Protein AF-A0A813L1C2-F1 (afdb_monomer_lite)

Foldseek 3Di:
DLCLLLLRLLLLLLLVLLLQDDQQAADDLVLSLVLLVVQPLFFSSRSRSSLLVVLVVCCVPPNNVRSCVVCVVSRGHSVRSVVSVVSSVVSVVVCVLLVSNVLSDPCPPCPVVVVVVVVVVVVCVVVPPPDPDPDPPPPPPPPPPPDPPVLVVQSSVLSVCLVQQQQKWKAAWQLDQWTQHPPRDTAGADSSHSPNDSPSNPDPPPVGHMWMKGASDWDDDPNHIYGHRIHTHDLLSSLQRHAPDWDFDQDPQQGTFIDGPNPDTGHHSDPVRRVVSVVNSVLVVQLVVLSSVCSVVDPPPPLSSLSNNLSSLVNNCVSCVVSVHHRDPVSVVSVPDDRPDPPPPD

Structure (mmCIF, N/CA/C/O backbone):
data_AF-A0A813L1C2-F1
#
_entry.id   AF-A0A813L1C2-F1
#
loop_
_atom_site.group_PDB
_atom_site.id
_atom_site.type_symbol
_atom_site.label_atom_id
_atom_site.label_alt_id
_atom_site.label_comp_id
_atom_site.label_asym_id
_atom_site.label_entity_id
_atom_site.label_seq_id
_atom_site.pdbx_PDB_ins_code
_atom_site.Cartn_x
_atom_site.Cartn_y
_atom_site.Cartn_z
_atom_site.occupancy
_atom_site.B_iso_or_equiv
_atom_site.auth_seq_id
_atom_site.auth_comp_id
_atom_site.auth_asym_id
_atom_site.auth_atom_id
_atom_site.pdbx_PDB_model_num
ATOM 1 N N . MET A 1 1 ? 8.682 -8.038 -0.051 1.00 91.62 1 MET A N 1
ATOM 2 C CA . MET A 1 1 ? 9.785 -7.710 -0.989 1.00 91.62 1 MET A CA 1
ATOM 3 C C . MET A 1 1 ? 9.833 -6.222 -1.326 1.00 91.62 1 MET A C 1
ATOM 5 O O . MET A 1 1 ? 10.783 -5.581 -0.899 1.00 91.62 1 MET A O 1
ATOM 9 N N . LEU A 1 2 ? 8.826 -5.656 -2.010 1.00 95.06 2 LEU A N 1
ATOM 10 C CA . LEU A 1 2 ? 8.812 -4.231 -2.392 1.00 95.06 2 LEU A CA 1
ATOM 11 C C . LEU A 1 2 ? 9.059 -3.288 -1.200 1.00 95.06 2 LEU A C 1
ATOM 13 O O . LEU A 1 2 ? 9.960 -2.463 -1.259 1.00 95.06 2 LEU A O 1
ATOM 17 N N . GLY A 1 3 ? 8.365 -3.491 -0.075 1.00 94.00 3 GLY A N 1
ATOM 18 C CA . GLY A 1 3 ? 8.594 -2.713 1.150 1.00 94.00 3 GLY A CA 1
ATOM 19 C C . GLY A 1 3 ? 10.039 -2.716 1.661 1.00 94.00 3 GLY A C 1
ATOM 20 O O . GLY A 1 3 ? 10.528 -1.688 2.114 1.00 94.00 3 GLY A O 1
ATOM 21 N N . CYS A 1 4 ? 10.758 -3.837 1.538 1.00 92.12 4 CYS A N 1
ATOM 22 C CA . CYS A 1 4 ? 12.174 -3.923 1.914 1.00 92.12 4 CYS A CA 1
ATOM 23 C C . CYS A 1 4 ? 13.054 -3.094 0.969 1.00 92.12 4 CYS A C 1
ATOM 25 O O . CYS A 1 4 ? 13.940 -2.381 1.426 1.00 92.12 4 CYS A O 1
ATOM 27 N N . MET A 1 5 ? 12.785 -3.146 -0.339 1.00 92.56 5 MET A N 1
ATOM 28 C CA . MET A 1 5 ? 13.519 -2.360 -1.342 1.00 92.56 5 MET A CA 1
ATOM 29 C C . MET A 1 5 ? 13.297 -0.856 -1.158 1.00 92.56 5 MET A C 1
ATOM 31 O O . MET A 1 5 ? 14.208 -0.055 -1.362 1.00 92.56 5 MET A O 1
ATOM 35 N N . LEU A 1 6 ? 12.098 -0.480 -0.715 1.00 92.69 6 LEU A N 1
ATOM 36 C CA . LEU A 1 6 ? 11.735 0.901 -0.405 1.00 92.69 6 LEU A CA 1
ATOM 37 C C . LEU A 1 6 ? 12.201 1.361 0.984 1.00 92.69 6 LEU A C 1
ATOM 39 O O . LEU A 1 6 ? 11.977 2.512 1.337 1.00 92.69 6 LEU A O 1
ATOM 43 N N . GLY A 1 7 ? 12.860 0.496 1.763 1.00 90.88 7 GLY A N 1
ATOM 44 C CA . GLY A 1 7 ? 13.365 0.841 3.094 1.00 90.88 7 GLY A CA 1
ATOM 45 C C . GLY A 1 7 ? 12.282 0.968 4.170 1.00 90.88 7 GLY A C 1
ATOM 46 O O . GLY A 1 7 ? 12.549 1.504 5.238 1.00 90.88 7 GLY A O 1
ATOM 47 N N . VAL A 1 8 ? 11.074 0.451 3.925 1.00 93.25 8 VAL A N 1
ATOM 48 C CA . VAL A 1 8 ? 9.923 0.506 4.847 1.00 93.25 8 VAL A CA 1
ATOM 49 C C . VAL A 1 8 ? 9.346 -0.890 5.154 1.00 93.25 8 VAL A C 1
ATOM 51 O O . VAL A 1 8 ? 8.138 -1.110 5.014 1.00 93.25 8 VAL A O 1
ATOM 54 N N . PRO A 1 9 ? 10.170 -1.882 5.560 1.00 93.94 9 PRO A N 1
ATOM 55 C CA . PRO A 1 9 ? 9.710 -3.260 5.744 1.00 93.94 9 PRO A CA 1
ATOM 56 C C . PRO A 1 9 ? 8.677 -3.407 6.867 1.00 93.94 9 PRO A C 1
ATOM 58 O O . PRO A 1 9 ? 7.723 -4.163 6.712 1.00 93.94 9 PRO A O 1
ATOM 61 N N . GLU A 1 10 ? 8.835 -2.679 7.974 1.00 93.94 10 GLU A N 1
ATOM 62 C CA . GLU A 1 10 ? 7.929 -2.772 9.121 1.00 93.94 10 GLU A CA 1
ATOM 63 C C . GLU A 1 10 ? 6.558 -2.131 8.854 1.00 93.94 10 GLU A C 1
ATOM 65 O O . GLU A 1 10 ? 5.559 -2.842 9.006 1.00 93.94 10 GLU A O 1
ATOM 70 N N . PRO A 1 11 ? 6.464 -0.875 8.365 1.00 95.94 11 PRO A N 1
ATOM 71 C CA . PRO A 1 11 ? 5.184 -0.325 7.927 1.00 95.94 11 PRO A CA 1
ATOM 72 C C . PRO A 1 11 ? 4.514 -1.210 6.874 1.00 95.94 11 PRO A C 1
ATOM 74 O O . PRO A 1 11 ? 3.306 -1.430 6.931 1.00 95.94 11 PRO A O 1
ATOM 77 N N . THR A 1 12 ? 5.298 -1.776 5.944 1.00 95.81 12 THR A N 1
ATOM 78 C CA . THR A 1 12 ? 4.804 -2.729 4.936 1.00 95.81 12 THR A CA 1
ATOM 79 C C . THR A 1 12 ? 4.199 -3.969 5.574 1.00 95.81 12 THR A C 1
ATOM 81 O O . THR A 1 12 ? 3.103 -4.364 5.187 1.00 95.81 12 THR A O 1
ATOM 84 N N . ALA A 1 13 ? 4.868 -4.574 6.553 1.00 96.25 13 ALA A N 1
ATOM 85 C CA . ALA A 1 13 ? 4.332 -5.733 7.250 1.00 96.25 13 ALA A CA 1
ATOM 86 C C . ALA A 1 13 ? 3.013 -5.393 7.958 1.00 96.25 13 ALA A C 1
ATOM 88 O O . ALA A 1 13 ? 2.035 -6.114 7.779 1.00 96.25 13 ALA A O 1
ATOM 89 N N . ALA A 1 14 ? 2.967 -4.264 8.677 1.00 97.00 14 ALA A N 1
ATOM 90 C CA . ALA A 1 14 ? 1.759 -3.781 9.345 1.00 97.00 14 ALA A CA 1
ATOM 91 C C . ALA A 1 14 ? 0.608 -3.556 8.350 1.00 97.00 14 ALA A C 1
ATOM 93 O O . ALA A 1 14 ? -0.528 -3.947 8.611 1.00 97.00 14 ALA A O 1
ATOM 94 N N . LEU A 1 15 ? 0.904 -2.974 7.184 1.00 97.44 15 LEU A N 1
ATOM 95 C CA . LEU A 1 15 ? -0.084 -2.767 6.131 1.00 97.44 15 LEU A CA 1
ATOM 96 C C . LEU A 1 15 ? -0.616 -4.080 5.561 1.00 97.44 15 LEU A C 1
ATOM 98 O O . LEU A 1 15 ? -1.822 -4.205 5.381 1.00 97.44 15 LEU A O 1
ATOM 102 N N . LEU A 1 16 ? 0.255 -5.047 5.273 1.00 97.06 16 LEU A N 1
ATOM 103 C CA . LEU A 1 16 ? -0.158 -6.311 4.664 1.00 97.06 16 LEU A CA 1
ATOM 104 C C . LEU A 1 16 ? -1.039 -7.137 5.606 1.00 97.06 16 LEU A C 1
ATOM 106 O O . LEU A 1 16 ? -2.059 -7.662 5.163 1.00 97.06 16 LEU A O 1
ATOM 110 N N . VAL A 1 17 ? -0.705 -7.202 6.901 1.00 97.50 17 VAL A N 1
ATOM 111 C CA . VAL A 1 17 ? -1.556 -7.907 7.877 1.00 97.50 17 VAL A CA 1
ATOM 112 C C . VAL A 1 17 ? -2.881 -7.183 8.095 1.00 97.50 17 VAL A C 1
ATOM 114 O O . VAL A 1 17 ? -3.924 -7.825 8.175 1.00 97.50 17 VAL A O 1
ATOM 117 N N . ALA A 1 18 ? -2.875 -5.847 8.110 1.00 96.62 18 ALA A N 1
ATOM 118 C CA . ALA A 1 18 ? -4.095 -5.059 8.239 1.00 96.62 18 ALA A CA 1
ATOM 119 C C . ALA A 1 18 ? -5.003 -5.173 7.003 1.00 96.62 18 ALA A C 1
ATOM 121 O O . ALA A 1 18 ? -6.222 -5.206 7.143 1.00 96.62 18 ALA A O 1
ATOM 122 N N . ALA A 1 19 ? -4.424 -5.248 5.801 1.00 96.50 19 ALA A N 1
ATOM 123 C CA . ALA A 1 19 ? -5.164 -5.380 4.550 1.00 96.50 19 ALA A CA 1
ATOM 124 C C . ALA A 1 19 ? -5.733 -6.791 4.329 1.00 96.50 19 ALA A C 1
ATOM 126 O O . ALA A 1 19 ? -6.811 -6.922 3.756 1.00 96.50 19 ALA A O 1
ATOM 127 N N . GLY A 1 20 ? -5.016 -7.835 4.761 1.00 94.19 20 GLY A N 1
ATOM 128 C CA . GLY A 1 20 ? -5.482 -9.225 4.677 1.00 94.19 20 GLY A CA 1
ATOM 129 C C . GLY A 1 20 ? -6.377 -9.660 5.844 1.00 94.19 20 GLY A C 1
ATOM 130 O O . GLY A 1 20 ? -7.070 -10.671 5.744 1.00 94.19 20 GLY A O 1
ATOM 131 N N . GLY A 1 21 ? -6.349 -8.921 6.955 1.00 92.00 21 GLY A N 1
ATOM 132 C CA . GLY A 1 21 ? -7.088 -9.221 8.177 1.00 92.00 21 GLY A CA 1
ATOM 133 C C . GLY A 1 21 ? -8.468 -8.565 8.261 1.00 92.00 21 GLY A C 1
ATOM 134 O O . GLY A 1 21 ? -8.947 -7.882 7.357 1.00 92.00 21 GLY A O 1
ATOM 135 N N . ARG A 1 22 ? -9.129 -8.764 9.406 1.00 95.12 22 ARG A N 1
ATOM 136 C CA . ARG A 1 22 ? -10.358 -8.035 9.748 1.00 95.12 22 ARG A CA 1
ATOM 137 C C . ARG A 1 22 ? -10.006 -6.631 10.236 1.00 95.12 22 ARG A C 1
ATOM 139 O O . ARG A 1 22 ? -9.021 -6.455 10.948 1.00 95.12 22 ARG A O 1
ATOM 146 N N . SER A 1 23 ? -10.862 -5.659 9.922 1.00 96.62 23 SER A N 1
ATOM 147 C CA . SER A 1 23 ? -10.763 -4.307 10.485 1.00 96.62 23 SER A CA 1
ATOM 148 C C . SER A 1 23 ? -10.713 -4.375 12.021 1.00 96.62 23 SER A C 1
ATOM 150 O O . SER A 1 23 ? -11.606 -4.986 12.616 1.00 96.62 23 SER A O 1
ATOM 152 N N . PRO A 1 24 ? -9.722 -3.742 12.680 1.00 98.00 24 PRO A N 1
ATOM 153 C CA . PRO A 1 24 ? -9.642 -3.717 14.138 1.00 98.00 24 PRO A CA 1
ATOM 154 C C . PRO A 1 24 ? -10.687 -2.786 14.770 1.00 98.00 24 PRO A C 1
ATOM 156 O O . PRO A 1 24 ? -10.867 -2.819 15.985 1.00 98.00 24 PRO A O 1
ATOM 159 N N . PHE A 1 25 ? -11.368 -1.958 13.974 1.00 98.06 25 PHE A N 1
ATOM 160 C CA . PHE A 1 25 ? -12.373 -1.014 14.453 1.00 98.06 25 PHE A CA 1
ATOM 161 C C . PHE A 1 25 ? -13.697 -1.708 14.788 1.00 98.06 25 PHE A C 1
ATOM 163 O O . PHE A 1 25 ? -14.222 -2.481 13.982 1.00 98.06 25 PHE A O 1
ATOM 170 N N . VAL A 1 26 ? -14.250 -1.401 15.962 1.00 97.38 26 VAL A N 1
ATOM 171 C CA . VAL A 1 26 ? -15.473 -1.995 16.516 1.00 97.38 26 VAL A CA 1
ATOM 172 C C . VAL A 1 26 ? -16.385 -0.910 17.084 1.00 97.38 26 VAL A C 1
ATOM 174 O O . VAL A 1 26 ? -15.929 -0.002 17.766 1.00 97.38 26 VAL A O 1
ATOM 177 N N . GLY A 1 27 ? -17.690 -0.996 16.829 1.00 95.81 27 GLY A N 1
ATOM 178 C CA . GLY A 1 27 ? -18.656 -0.019 17.335 1.00 95.81 27 GLY A CA 1
ATOM 179 C C . GLY A 1 27 ? -19.808 0.233 16.372 1.00 95.81 27 GLY A C 1
ATOM 180 O O . GLY A 1 27 ? -20.050 -0.545 15.446 1.00 95.81 27 GLY A O 1
ATOM 181 N N . LYS A 1 28 ? -20.535 1.331 16.600 1.00 94.94 28 LYS A N 1
ATOM 182 C CA . LYS A 1 28 ? -21.555 1.808 15.662 1.00 94.94 28 LYS A CA 1
ATOM 183 C C . LYS A 1 28 ? -20.882 2.340 14.404 1.00 94.94 28 LYS A C 1
ATOM 185 O O . LYS A 1 28 ? -19.792 2.900 14.455 1.00 94.94 28 LYS A O 1
ATOM 190 N N . LYS A 1 29 ? -21.545 2.157 13.268 1.00 92.31 29 LYS A N 1
ATOM 191 C CA . LYS A 1 29 ? -20.975 2.403 11.943 1.00 92.31 29 LYS A CA 1
ATOM 192 C C . LYS A 1 29 ? -20.486 3.841 11.757 1.00 92.31 29 LYS A C 1
ATOM 194 O O . LYS A 1 29 ? -19.392 4.035 11.241 1.00 92.31 29 LYS A O 1
ATOM 199 N N . GLU A 1 30 ? -21.277 4.828 12.165 1.00 92.81 30 GLU A N 1
ATOM 200 C CA . GLU A 1 30 ? -20.933 6.246 12.028 1.00 92.81 30 GLU A CA 1
ATOM 201 C C . GLU A 1 30 ? -19.699 6.598 12.875 1.00 92.81 30 GLU A C 1
ATOM 203 O O . GLU A 1 30 ? -18.729 7.141 12.348 1.00 92.81 30 GLU A O 1
ATOM 208 N N . ASP A 1 31 ? -19.690 6.175 14.142 1.00 96.06 31 ASP A N 1
ATOM 209 C CA . ASP A 1 31 ? -18.583 6.416 15.076 1.00 96.06 31 ASP A CA 1
ATOM 210 C C . ASP A 1 31 ? -17.286 5.728 14.615 1.00 96.06 31 ASP A C 1
ATOM 212 O O . ASP A 1 31 ? -16.195 6.287 14.733 1.00 96.06 31 ASP A O 1
ATOM 216 N N . VAL A 1 32 ? -17.401 4.520 14.049 1.00 95.75 32 VAL A N 1
ATOM 217 C CA . VAL A 1 32 ? -16.271 3.756 13.501 1.00 95.75 32 VAL A CA 1
ATOM 218 C C . VAL A 1 32 ? -15.645 4.471 12.309 1.00 95.75 32 VAL A C 1
ATOM 220 O O . VAL A 1 32 ? -14.423 4.575 12.250 1.00 95.75 32 VAL A O 1
ATOM 223 N N . ILE A 1 33 ? -16.447 4.993 11.379 1.00 95.12 33 ILE A N 1
ATOM 224 C CA . ILE A 1 33 ? -15.926 5.729 10.217 1.00 95.12 33 ILE A CA 1
ATOM 225 C C . ILE A 1 33 ? -15.191 6.991 10.675 1.00 95.12 33 ILE A C 1
ATOM 227 O O . ILE A 1 33 ? -14.114 7.302 10.161 1.00 95.12 33 ILE A O 1
ATOM 231 N N . ASP A 1 34 ? -15.742 7.709 11.653 1.00 95.06 34 ASP A N 1
ATOM 232 C CA . ASP A 1 34 ? -15.097 8.900 12.200 1.00 95.06 34 ASP A CA 1
ATOM 233 C C . ASP A 1 34 ? -13.807 8.550 12.954 1.00 95.06 34 ASP A C 1
ATOM 235 O O . ASP A 1 34 ? -12.812 9.264 12.827 1.00 95.06 34 ASP A O 1
ATOM 239 N N . ALA A 1 35 ? -13.768 7.425 13.676 1.00 96.75 35 ALA A N 1
ATOM 240 C CA . ALA A 1 35 ? -12.550 6.916 14.301 1.00 96.75 35 ALA A CA 1
ATOM 241 C C . ALA A 1 35 ? -11.490 6.500 13.269 1.00 96.75 35 ALA A C 1
ATOM 243 O O . ALA A 1 35 ? -10.329 6.878 13.408 1.00 96.75 35 ALA A O 1
ATOM 244 N N . GLN A 1 36 ? -11.872 5.793 12.203 1.00 96.19 36 GLN A N 1
ATOM 245 C CA . GLN A 1 36 ? -10.966 5.403 11.119 1.00 96.19 36 GLN A CA 1
ATOM 246 C C . GLN A 1 36 ? -10.336 6.618 10.433 1.00 96.19 36 GLN A C 1
ATOM 248 O O . GLN A 1 36 ? -9.121 6.652 10.229 1.00 96.19 36 GLN A O 1
ATOM 253 N N . LYS A 1 37 ? -11.135 7.656 10.155 1.00 95.31 37 LYS A N 1
ATOM 254 C CA . LYS A 1 37 ? -10.660 8.907 9.543 1.00 95.31 37 LYS A CA 1
ATOM 255 C C . LYS A 1 37 ? -9.626 9.651 10.384 1.00 95.31 37 LYS A C 1
ATOM 257 O O . LYS A 1 37 ? -8.815 10.373 9.811 1.00 95.31 37 LYS A O 1
ATOM 262 N N . LYS A 1 38 ? -9.597 9.460 11.712 1.00 95.75 38 LYS A N 1
ATOM 263 C CA . LYS A 1 38 ? -8.518 9.998 12.567 1.00 95.75 38 LYS A CA 1
ATOM 264 C C . LYS A 1 38 ? -7.155 9.401 12.210 1.00 95.75 38 LYS A C 1
ATOM 266 O O . LYS A 1 38 ? -6.140 10.057 12.417 1.00 95.75 38 LYS A O 1
ATOM 271 N N . PHE A 1 39 ? -7.128 8.172 11.688 1.00 95.75 39 PHE A N 1
ATOM 272 C CA . PHE A 1 39 ? -5.904 7.488 11.273 1.00 95.75 39 PHE A CA 1
ATOM 273 C C . PHE A 1 39 ? -5.610 7.679 9.782 1.00 95.75 39 PHE A C 1
ATOM 275 O O . PHE A 1 39 ? -4.464 7.946 9.425 1.00 95.75 39 PHE A O 1
ATOM 282 N N . CYS A 1 40 ? -6.606 7.537 8.906 1.00 94.44 40 CYS A N 1
ATOM 283 C CA . CYS A 1 40 ? -6.489 7.820 7.474 1.00 94.44 40 CYS A CA 1
ATOM 284 C C . CYS A 1 40 ? -7.882 8.019 6.861 1.00 94.44 40 CYS A C 1
ATOM 286 O O . CYS A 1 40 ? -8.771 7.194 7.056 1.00 94.44 40 CYS A O 1
ATOM 288 N N . ASP A 1 41 ? -8.075 9.096 6.104 1.00 94.31 41 ASP A N 1
ATOM 289 C CA . ASP A 1 41 ? -9.363 9.476 5.514 1.00 94.31 41 ASP A CA 1
ATOM 290 C C . ASP A 1 41 ? -9.551 9.023 4.056 1.00 94.31 41 ASP A C 1
ATOM 292 O O . ASP A 1 41 ? -10.653 9.147 3.522 1.00 94.31 41 ASP A O 1
ATOM 296 N N . TRP A 1 42 ? -8.514 8.462 3.425 1.00 93.94 42 TRP A N 1
ATOM 297 C CA . TRP A 1 42 ? -8.530 8.033 2.017 1.00 93.94 42 TRP A CA 1
ATOM 298 C C . TRP A 1 42 ? -8.204 6.541 1.800 1.00 93.94 42 TRP A C 1
ATOM 300 O O . TRP A 1 42 ? -8.251 6.049 0.666 1.00 93.94 42 TRP A O 1
ATOM 310 N N . SER A 1 43 ? -7.879 5.794 2.863 1.00 96.31 43 SER A N 1
ATOM 311 C CA . SER A 1 43 ? -7.493 4.379 2.784 1.00 96.31 43 SER A CA 1
ATOM 312 C C . SER A 1 43 ? -7.837 3.593 4.051 1.00 96.31 43 SER A C 1
ATOM 314 O O . SER A 1 43 ? -7.263 3.827 5.116 1.00 96.31 43 SER A O 1
ATOM 316 N N . ASP A 1 44 ? -8.720 2.600 3.915 1.00 97.56 44 ASP A N 1
ATOM 317 C CA . ASP A 1 44 ? -9.142 1.722 5.019 1.00 97.56 44 ASP A CA 1
ATOM 318 C C . ASP A 1 44 ? -7.969 0.875 5.556 1.00 97.56 44 ASP A C 1
ATOM 320 O O . ASP A 1 44 ? -7.795 0.701 6.768 1.00 97.56 44 ASP A O 1
ATOM 324 N N . ALA A 1 45 ? -7.131 0.367 4.645 1.00 97.12 45 ALA A N 1
ATOM 325 C CA . ALA A 1 45 ? -5.973 -0.455 4.988 1.00 97.12 45 ALA A CA 1
ATOM 326 C C . ALA A 1 45 ? -4.909 0.356 5.746 1.00 97.12 45 ALA A C 1
ATOM 328 O O . ALA A 1 45 ? -4.374 -0.113 6.751 1.00 97.12 45 ALA A O 1
ATOM 329 N N . LEU A 1 46 ? -4.643 1.599 5.322 1.00 96.81 46 LEU A N 1
ATOM 330 C CA . LEU A 1 46 ? -3.704 2.480 6.026 1.00 96.81 46 LEU A CA 1
ATOM 331 C C . LEU A 1 46 ? -4.246 2.954 7.370 1.00 96.81 46 LEU A C 1
ATOM 333 O O . LEU A 1 46 ? -3.468 3.040 8.318 1.00 96.81 46 LEU A O 1
ATOM 337 N N . ALA A 1 47 ? -5.552 3.222 7.482 1.00 96.94 47 ALA A N 1
ATOM 338 C CA . ALA A 1 47 ? -6.172 3.542 8.768 1.00 96.94 47 ALA A CA 1
ATOM 339 C C . ALA A 1 47 ? -5.925 2.413 9.782 1.00 96.94 47 ALA A C 1
ATOM 341 O O . ALA A 1 47 ? -5.465 2.660 10.896 1.00 96.94 47 ALA A O 1
ATOM 342 N N . SER A 1 48 ? -6.148 1.166 9.361 1.00 97.81 48 SER A N 1
ATOM 343 C CA . SER A 1 48 ? -5.941 -0.027 10.189 1.00 97.81 48 SER A CA 1
ATOM 344 C C . SER A 1 48 ? -4.462 -0.261 10.527 1.00 97.81 48 SER A C 1
ATOM 346 O O . SER A 1 48 ? -4.129 -0.520 11.682 1.00 97.81 48 SER A O 1
ATOM 348 N N . ALA A 1 49 ? -3.558 -0.099 9.556 1.00 97.19 49 ALA A N 1
ATOM 349 C CA . ALA A 1 49 ? -2.116 -0.240 9.768 1.00 97.19 49 ALA A CA 1
ATOM 350 C C . ALA A 1 49 ? -1.558 0.819 10.736 1.00 97.19 49 ALA A C 1
ATOM 352 O O . ALA A 1 49 ? -0.748 0.509 11.607 1.00 97.19 49 ALA A O 1
ATOM 353 N N . ARG A 1 50 ? -2.014 2.072 10.622 1.00 96.75 50 ARG A N 1
ATOM 354 C CA . ARG A 1 50 ? -1.636 3.159 11.539 1.00 96.75 50 ARG A CA 1
ATOM 355 C C . ARG A 1 50 ? -2.193 2.944 12.939 1.00 96.75 50 ARG A C 1
ATOM 357 O O . ARG A 1 50 ? -1.477 3.197 13.903 1.00 96.75 50 ARG A O 1
ATOM 364 N N . ALA A 1 51 ? -3.428 2.457 13.057 1.00 97.50 51 ALA A N 1
ATOM 365 C CA . ALA A 1 51 ? -4.004 2.085 14.346 1.00 97.50 51 ALA A CA 1
ATOM 366 C C . ALA A 1 51 ? -3.182 0.983 15.032 1.00 97.50 51 ALA A C 1
ATOM 368 O O . ALA A 1 51 ? -2.889 1.101 16.220 1.00 97.50 51 ALA A O 1
ATOM 369 N N . LEU A 1 52 ? -2.737 -0.028 14.274 1.00 97.88 52 LEU A N 1
ATOM 370 C CA . LEU A 1 52 ? -1.833 -1.072 14.762 1.00 97.88 52 LEU A CA 1
ATOM 371 C C . LEU A 1 52 ? -0.500 -0.502 15.255 1.00 97.88 52 LEU A C 1
ATOM 373 O O . LEU A 1 52 ? -0.144 -0.718 16.409 1.00 97.88 52 LEU A O 1
ATOM 377 N N . MET A 1 53 ? 0.204 0.275 14.430 1.00 96.56 53 MET A N 1
ATOM 378 C CA . MET A 1 53 ? 1.495 0.854 14.827 1.00 96.56 53 MET A CA 1
ATOM 379 C C . MET A 1 53 ? 1.362 1.799 16.033 1.00 96.56 53 MET A C 1
ATOM 381 O O . MET A 1 53 ? 2.207 1.797 16.925 1.00 96.56 53 MET A O 1
ATOM 385 N N . ALA A 1 54 ? 0.281 2.584 16.105 1.00 96.75 54 ALA A N 1
ATOM 386 C CA . ALA A 1 54 ? 0.003 3.448 17.250 1.00 96.75 54 ALA A CA 1
ATOM 387 C C . ALA A 1 54 ? -0.284 2.644 18.528 1.00 96.75 54 ALA A C 1
ATOM 389 O O . ALA A 1 54 ? 0.143 3.048 19.610 1.00 96.75 54 ALA A O 1
ATOM 390 N N . TRP A 1 55 ? -0.976 1.508 18.418 1.00 97.81 55 TRP A N 1
ATOM 391 C CA . TRP A 1 55 ? -1.202 0.602 19.541 1.00 97.81 55 TRP A CA 1
ATOM 392 C C . TRP A 1 55 ? 0.110 -0.003 20.052 1.00 97.81 55 TRP A C 1
ATOM 394 O O . TRP A 1 55 ? 0.387 0.071 21.248 1.00 97.81 55 TRP A O 1
ATOM 404 N N . GLU A 1 56 ? 0.951 -0.524 19.154 1.00 96.81 56 GLU A N 1
ATOM 405 C CA . GLU A 1 56 ? 2.266 -1.091 19.491 1.00 96.81 56 GLU A CA 1
ATOM 406 C C . GLU A 1 56 ? 3.171 -0.051 20.166 1.00 96.81 56 GLU A C 1
ATOM 408 O O . GLU A 1 56 ? 3.841 -0.343 21.160 1.00 96.81 56 GLU A O 1
ATOM 413 N N . GLU A 1 57 ? 3.122 1.200 19.699 1.00 95.00 57 GLU A N 1
ATOM 414 C CA . GLU A 1 57 ? 3.810 2.321 20.335 1.00 95.00 57 GLU A CA 1
ATOM 415 C C . GLU A 1 57 ? 3.342 2.550 21.779 1.00 95.00 57 GLU A C 1
ATOM 417 O O . GLU A 1 57 ? 4.153 2.793 22.680 1.00 95.00 57 GLU A O 1
ATOM 422 N N . LYS A 1 58 ? 2.031 2.462 22.035 1.00 97.38 58 LYS A N 1
ATOM 423 C CA . LYS A 1 58 ? 1.478 2.585 23.392 1.00 97.38 58 LYS A CA 1
ATOM 424 C C . LYS A 1 58 ? 1.878 1.416 24.279 1.00 97.38 58 LYS A C 1
ATOM 426 O O . LYS A 1 58 ? 2.243 1.670 25.424 1.00 97.38 58 LYS A O 1
ATOM 431 N N . VAL A 1 59 ? 1.863 0.185 23.765 1.00 96.50 59 VAL A N 1
ATOM 432 C CA . VAL A 1 59 ? 2.333 -0.997 24.507 1.00 96.50 59 VAL A CA 1
ATOM 433 C C . VAL A 1 59 ? 3.787 -0.790 24.929 1.00 96.50 59 VAL A C 1
ATOM 435 O O . VAL A 1 59 ? 4.108 -0.913 26.108 1.00 96.50 59 VAL A O 1
ATOM 438 N N . ARG A 1 60 ? 4.647 -0.365 23.997 1.00 95.12 60 ARG A N 1
ATOM 439 C CA . ARG A 1 60 ? 6.076 -0.143 24.250 1.00 95.12 60 ARG A CA 1
ATOM 440 C C . ARG A 1 60 ? 6.358 0.983 25.248 1.00 95.12 60 ARG A C 1
ATOM 442 O O . ARG A 1 60 ? 7.311 0.894 26.013 1.00 95.12 60 ARG A O 1
ATOM 449 N N . THR A 1 61 ? 5.579 2.065 25.215 1.00 96.81 61 THR A N 1
ATOM 450 C CA . THR A 1 61 ? 5.853 3.273 26.021 1.00 96.81 61 THR A CA 1
ATOM 451 C C . THR A 1 61 ? 5.125 3.315 27.359 1.00 96.81 61 THR A C 1
ATOM 453 O O . THR A 1 61 ? 5.633 3.916 28.303 1.00 96.81 61 THR A O 1
ATOM 456 N N . LYS A 1 62 ? 3.929 2.724 27.450 1.00 97.31 62 LYS A N 1
ATOM 457 C CA . LYS A 1 62 ? 3.043 2.815 28.622 1.00 97.31 62 LYS A CA 1
ATOM 458 C C . LYS A 1 62 ? 2.585 1.458 29.164 1.00 97.31 62 LYS A C 1
ATOM 460 O O . LYS A 1 62 ? 1.879 1.431 30.168 1.00 97.31 62 LYS A O 1
ATOM 465 N N . GLY A 1 63 ? 2.967 0.357 28.521 1.00 95.88 63 GLY A N 1
ATOM 466 C CA . GLY A 1 63 ? 2.543 -0.991 28.887 1.00 95.88 63 GLY A CA 1
ATOM 467 C C . GLY A 1 63 ? 1.181 -1.383 28.309 1.00 95.88 63 GLY A C 1
ATOM 468 O O . GLY A 1 63 ? 0.412 -0.563 27.795 1.00 95.88 63 GLY A O 1
ATOM 469 N N . GLU A 1 64 ? 0.878 -2.676 28.400 1.00 96.50 64 GLU A N 1
ATOM 470 C CA . GLU A 1 64 ? -0.278 -3.286 27.741 1.00 96.50 64 GLU A CA 1
ATOM 471 C C . GLU A 1 64 ? -1.624 -2.794 28.306 1.00 96.50 64 GLU A C 1
ATOM 473 O O . GLU A 1 64 ? -2.553 -2.524 27.546 1.00 96.50 64 GLU A O 1
ATOM 478 N N . ALA A 1 65 ? -1.729 -2.597 29.626 1.00 97.69 65 ALA A N 1
ATOM 479 C CA . ALA A 1 65 ? -2.958 -2.112 30.264 1.00 97.69 65 ALA A CA 1
ATOM 480 C C . ALA A 1 65 ? -3.372 -0.720 29.748 1.00 97.69 65 ALA A C 1
ATOM 482 O O . ALA A 1 65 ? -4.535 -0.493 29.407 1.00 97.69 65 ALA A O 1
ATOM 483 N N . ALA A 1 66 ? -2.410 0.199 29.619 1.00 98.06 66 ALA A N 1
ATOM 484 C CA . ALA A 1 66 ? -2.654 1.534 29.079 1.00 98.06 66 ALA A CA 1
ATOM 485 C C . ALA A 1 66 ? -2.994 1.495 27.581 1.00 98.06 66 ALA A C 1
ATOM 487 O O . ALA A 1 66 ? -3.841 2.260 27.120 1.00 98.06 66 ALA A O 1
ATOM 488 N N . ALA A 1 67 ? -2.363 0.597 26.818 1.00 97.62 67 ALA A N 1
ATOM 489 C CA . ALA A 1 67 ? -2.672 0.400 25.405 1.00 97.62 67 ALA A CA 1
ATOM 490 C C . ALA A 1 67 ? -4.076 -0.192 25.187 1.00 97.62 67 ALA A C 1
ATOM 492 O O . ALA A 1 67 ? -4.770 0.222 24.260 1.00 97.62 67 ALA A O 1
ATOM 493 N N . LYS A 1 68 ? -4.524 -1.111 26.055 1.00 98.19 68 LYS A N 1
ATOM 494 C CA . LYS A 1 68 ? -5.892 -1.660 26.055 1.00 98.19 68 LYS A CA 1
ATOM 495 C C . LYS A 1 68 ? -6.930 -0.569 26.324 1.00 98.19 68 LYS A C 1
ATOM 497 O O . LYS A 1 68 ? -7.883 -0.457 25.559 1.00 98.19 68 LYS A O 1
ATOM 502 N N . ALA A 1 69 ? -6.718 0.268 27.343 1.00 98.25 69 ALA A N 1
ATOM 503 C CA . ALA A 1 69 ? -7.595 1.410 27.619 1.00 98.25 69 ALA A CA 1
ATOM 504 C C . ALA A 1 69 ? -7.645 2.387 26.428 1.00 98.25 69 ALA A C 1
ATOM 506 O O . ALA A 1 69 ? -8.722 2.740 25.957 1.00 98.25 69 ALA A O 1
ATOM 507 N N . TRP A 1 70 ? -6.480 2.727 25.864 1.00 98.31 70 TRP A N 1
ATOM 508 C CA . TRP A 1 70 ? -6.394 3.569 24.668 1.00 98.31 70 TRP A CA 1
ATOM 509 C C . TRP A 1 70 ? -7.128 2.964 23.461 1.00 98.31 70 TRP A C 1
ATOM 511 O O . TRP A 1 70 ? -7.785 3.694 22.724 1.00 98.31 70 TRP A O 1
ATOM 521 N N . ALA A 1 71 ? -7.051 1.645 23.254 1.00 98.19 71 ALA A N 1
ATOM 522 C CA . ALA A 1 71 ? -7.750 0.977 22.158 1.00 98.19 71 ALA A CA 1
ATOM 523 C C . ALA A 1 71 ? -9.275 1.117 22.297 1.00 98.19 71 ALA A C 1
ATOM 525 O O . ALA A 1 71 ? -9.940 1.449 21.318 1.00 98.19 71 ALA A O 1
ATOM 526 N N . VAL A 1 72 ? -9.816 0.952 23.510 1.00 98.12 72 VAL A N 1
ATOM 527 C CA . VAL A 1 72 ? -11.248 1.160 23.789 1.00 98.12 72 VAL A CA 1
ATOM 528 C C . VAL A 1 72 ? -11.664 2.600 23.470 1.00 98.12 72 VAL A C 1
ATOM 530 O O . VAL A 1 72 ? -12.649 2.798 22.759 1.00 98.12 72 VAL A O 1
ATOM 533 N N . ASP A 1 73 ? -10.875 3.593 23.894 1.00 97.94 73 ASP A N 1
ATOM 534 C CA . ASP A 1 73 ? -11.138 5.015 23.611 1.00 97.94 73 ASP A CA 1
ATOM 535 C C . ASP A 1 73 ? -11.127 5.341 22.105 1.00 97.94 73 ASP A C 1
ATOM 537 O O . ASP A 1 73 ? -11.783 6.284 21.656 1.00 97.94 73 ASP A O 1
ATOM 541 N N . GLN A 1 74 ? -10.370 4.578 21.310 1.00 98.00 74 GLN A N 1
ATOM 542 C CA . GLN A 1 74 ? -10.292 4.724 19.852 1.00 98.00 74 GLN A CA 1
ATOM 543 C C . GLN A 1 74 ? -11.258 3.813 19.083 1.00 98.00 74 GLN A C 1
ATOM 545 O O . GLN A 1 74 ? -11.173 3.763 17.856 1.00 98.00 74 GLN A O 1
ATOM 550 N N . LEU A 1 75 ? -12.183 3.123 19.764 1.00 98.00 75 LEU A N 1
ATOM 551 C CA . LEU A 1 75 ? -13.109 2.162 19.149 1.00 98.00 75 LEU A CA 1
ATOM 552 C C . LEU A 1 75 ? -12.378 1.016 18.426 1.00 98.00 75 LEU A C 1
ATOM 554 O O . LEU A 1 75 ? -12.758 0.600 17.332 1.00 98.00 75 LEU A O 1
ATOM 558 N N . LEU A 1 76 ? -11.304 0.509 19.031 1.00 98.31 76 LEU A N 1
ATOM 559 C CA . LEU A 1 76 ? -10.476 -0.577 18.512 1.00 98.31 76 LEU A CA 1
ATOM 560 C C . LEU A 1 76 ? -10.583 -1.825 19.398 1.00 98.31 76 LEU A C 1
ATOM 562 O O . LEU A 1 76 ? -10.611 -1.748 20.625 1.00 98.31 76 LEU A O 1
ATOM 566 N N . SER A 1 77 ? -10.567 -3.005 18.781 1.00 98.31 77 SER A N 1
ATOM 567 C CA . SER A 1 77 ? -10.456 -4.277 19.494 1.00 98.31 77 SER A CA 1
ATOM 568 C C . SER A 1 77 ? -8.994 -4.586 19.816 1.00 98.31 77 SER A C 1
ATOM 570 O O . SER A 1 77 ? -8.220 -4.958 18.932 1.00 98.31 77 SER A O 1
ATOM 572 N N . ALA A 1 78 ? -8.623 -4.491 21.096 1.00 98.12 78 ALA A N 1
ATOM 573 C CA . ALA A 1 78 ? -7.270 -4.812 21.558 1.00 98.12 78 ALA A CA 1
ATOM 574 C C . ALA A 1 78 ? -6.851 -6.256 21.218 1.00 98.12 78 ALA A C 1
ATOM 576 O O . ALA A 1 78 ? -5.715 -6.481 20.819 1.00 98.12 78 ALA A O 1
ATOM 577 N N . SER A 1 79 ? -7.781 -7.216 21.301 1.00 97.94 79 SER A N 1
ATOM 578 C CA . SER A 1 79 ? -7.518 -8.619 20.939 1.00 97.94 79 SER A CA 1
ATOM 579 C C . SER A 1 79 ? -7.161 -8.794 19.458 1.00 97.94 79 SER A C 1
ATOM 581 O O . SER A 1 79 ? -6.235 -9.531 19.127 1.00 97.94 79 SER A O 1
ATOM 583 N N . LEU A 1 80 ? -7.849 -8.077 18.558 1.00 98.00 80 LEU A N 1
ATOM 584 C CA . LEU A 1 80 ? -7.536 -8.105 17.127 1.00 98.00 80 LEU A CA 1
ATOM 585 C C . LEU A 1 80 ? -6.194 -7.428 16.845 1.00 98.00 80 LEU A C 1
ATOM 587 O O . LEU A 1 80 ? -5.410 -7.956 16.065 1.00 98.00 80 LEU A O 1
ATOM 591 N N . LEU A 1 81 ? -5.906 -6.298 17.497 1.00 98.12 81 LEU A N 1
ATOM 592 C CA . LEU A 1 81 ? -4.622 -5.604 17.355 1.00 98.12 81 LEU A CA 1
ATOM 593 C C . LEU A 1 81 ? -3.445 -6.467 17.825 1.00 98.12 81 LEU A C 1
ATOM 595 O O . LEU A 1 81 ? -2.428 -6.523 17.140 1.00 98.12 81 LEU A O 1
ATOM 599 N N . GLN A 1 82 ? -3.603 -7.193 18.932 1.00 97.69 82 GLN A N 1
ATOM 600 C CA . GLN A 1 82 ? -2.603 -8.147 19.410 1.00 97.69 82 GLN A CA 1
ATOM 601 C C . GLN A 1 82 ? -2.365 -9.275 18.394 1.00 97.69 82 GLN A C 1
ATOM 603 O O . GLN A 1 82 ? -1.216 -9.582 18.077 1.00 97.69 82 GLN A O 1
ATOM 608 N N . GLY A 1 83 ? -3.437 -9.846 17.829 1.00 97.50 83 GLY A N 1
ATOM 609 C CA . GLY A 1 83 ? -3.346 -10.845 16.759 1.00 97.50 83 GLY A CA 1
ATOM 610 C C . GLY A 1 83 ? -2.602 -10.320 15.528 1.00 97.50 83 GLY A C 1
ATOM 611 O O . GLY A 1 83 ? -1.641 -10.940 15.079 1.00 97.50 83 GLY A O 1
ATOM 612 N N . LEU A 1 84 ? -2.972 -9.129 15.047 1.00 97.44 84 LEU A N 1
ATOM 613 C CA . LEU A 1 84 ? -2.306 -8.475 13.917 1.00 97.44 84 LEU A CA 1
ATOM 614 C C . LEU A 1 84 ? -0.830 -8.163 14.206 1.00 97.44 84 LEU A C 1
ATOM 616 O O . LEU A 1 84 ? 0.006 -8.318 13.320 1.00 97.44 84 LEU A O 1
ATOM 620 N N . SER A 1 85 ? -0.488 -7.749 15.430 1.00 97.38 85 SER A N 1
ATOM 621 C CA . SER A 1 85 ? 0.903 -7.502 15.836 1.00 97.38 85 SER A CA 1
ATOM 622 C C . SER A 1 85 ? 1.732 -8.789 15.801 1.00 97.38 85 SER A C 1
ATOM 624 O O . SER A 1 85 ? 2.844 -8.809 15.264 1.00 97.38 85 SER A O 1
ATOM 626 N N . ARG A 1 86 ? 1.162 -9.903 16.279 1.00 97.31 86 ARG A N 1
ATOM 627 C CA . ARG A 1 86 ? 1.798 -11.223 16.192 1.00 97.31 86 ARG A CA 1
ATOM 628 C C . ARG A 1 86 ? 2.021 -11.636 14.736 1.00 97.31 86 ARG A C 1
ATOM 630 O O . ARG A 1 86 ? 3.136 -12.019 14.377 1.00 97.31 86 ARG A O 1
ATOM 637 N N . ASP A 1 87 ? 1.001 -11.502 13.891 1.00 97.44 87 ASP A N 1
ATOM 638 C CA . ASP A 1 87 ? 1.079 -11.828 12.463 1.00 97.44 87 ASP A CA 1
ATOM 639 C C . ASP A 1 87 ? 2.111 -10.943 11.740 1.00 97.44 87 ASP A C 1
ATOM 641 O O . ASP A 1 87 ? 2.894 -11.439 10.924 1.00 97.44 87 ASP A O 1
ATOM 645 N N . LYS A 1 88 ? 2.201 -9.653 12.103 1.00 96.69 88 LYS A N 1
ATOM 646 C CA . LYS A 1 88 ? 3.248 -8.730 11.627 1.00 96.69 88 LYS A CA 1
ATOM 647 C C . LYS A 1 88 ? 4.634 -9.272 11.977 1.00 96.69 88 LYS A C 1
ATOM 649 O O . LYS A 1 88 ? 5.522 -9.295 11.124 1.00 96.69 88 LYS A O 1
ATOM 654 N N . GLY A 1 89 ? 4.815 -9.728 13.217 1.00 94.50 89 GLY A N 1
ATOM 655 C CA . GLY A 1 89 ? 6.053 -10.343 13.693 1.00 94.50 89 GLY A CA 1
ATOM 656 C C . GLY A 1 89 ? 6.428 -11.611 12.921 1.00 94.50 89 GLY A C 1
ATOM 657 O O . GLY A 1 89 ? 7.589 -11.772 12.541 1.00 94.50 89 GLY A O 1
ATOM 658 N N . HIS A 1 90 ? 5.461 -12.488 12.629 1.00 96.12 90 HIS A N 1
ATOM 659 C CA . HIS A 1 90 ? 5.688 -13.665 11.779 1.00 96.12 90 HIS A CA 1
ATOM 660 C C . HIS A 1 90 ? 6.141 -13.267 10.373 1.00 96.12 90 HIS A C 1
ATOM 662 O O . HIS A 1 90 ? 7.185 -13.733 9.919 1.00 96.12 90 HIS A O 1
ATOM 668 N N . LEU A 1 91 ? 5.440 -12.329 9.737 1.00 95.31 91 LEU A N 1
ATOM 669 C CA . LEU A 1 91 ? 5.781 -11.863 8.397 1.00 95.31 91 LEU A CA 1
ATOM 670 C C . LEU A 1 91 ? 7.181 -11.226 8.333 1.00 95.31 91 LEU A C 1
ATOM 672 O O . LEU A 1 91 ? 7.925 -11.459 7.381 1.00 95.31 91 LEU A O 1
ATOM 676 N N . LEU A 1 92 ? 7.573 -10.444 9.346 1.00 93.44 92 LEU A N 1
ATOM 677 C CA . LEU A 1 92 ? 8.921 -9.870 9.441 1.00 93.44 92 LEU A CA 1
ATOM 678 C C . LEU A 1 92 ? 10.000 -10.948 9.578 1.00 93.44 92 LEU A C 1
ATOM 680 O O . LEU A 1 92 ? 11.008 -10.892 8.870 1.00 93.44 92 LEU A O 1
ATOM 684 N N . ARG A 1 93 ? 9.773 -11.960 10.422 1.00 92.62 93 ARG A N 1
ATOM 685 C CA . ARG A 1 93 ? 10.687 -13.106 10.549 1.00 92.62 93 ARG A CA 1
ATOM 686 C C . ARG A 1 93 ? 10.813 -13.875 9.240 1.00 92.62 93 ARG A C 1
ATOM 688 O O . ARG A 1 93 ? 11.925 -14.236 8.863 1.00 92.62 93 ARG A O 1
ATOM 695 N N . ASP A 1 94 ? 9.718 -14.075 8.517 1.00 94.19 94 ASP A N 1
ATOM 696 C CA . ASP A 1 94 ? 9.744 -14.761 7.225 1.00 94.19 94 ASP A CA 1
ATOM 697 C C . ASP A 1 94 ? 10.492 -13.943 6.167 1.00 94.19 94 ASP A C 1
ATOM 699 O O . ASP A 1 94 ? 11.318 -14.486 5.433 1.00 94.19 94 ASP A O 1
ATOM 703 N N . MET A 1 95 ? 10.310 -12.618 6.139 1.00 91.75 95 MET A N 1
ATOM 704 C CA . MET A 1 95 ? 11.094 -11.725 5.277 1.00 91.75 95 MET A CA 1
ATOM 705 C C . MET A 1 95 ? 12.592 -11.752 5.612 1.00 91.75 95 MET A C 1
ATOM 707 O O . MET A 1 95 ? 13.428 -11.705 4.704 1.00 91.75 95 MET A O 1
ATOM 711 N N . GLN A 1 96 ? 12.946 -11.836 6.895 1.00 91.25 96 GLN A N 1
ATOM 712 C CA . GLN A 1 96 ? 14.331 -11.973 7.340 1.00 91.25 96 GLN A CA 1
ATOM 713 C C . GLN A 1 96 ? 14.923 -13.330 6.936 1.00 91.25 96 GLN A C 1
ATOM 715 O O . GLN A 1 96 ? 16.014 -13.365 6.365 1.00 91.25 96 GLN A O 1
ATOM 720 N N . ARG A 1 97 ? 14.197 -14.432 7.169 1.00 90.12 97 ARG A N 1
ATOM 721 C CA . ARG A 1 97 ? 14.591 -15.796 6.769 1.00 90.12 97 ARG A CA 1
ATOM 722 C C . ARG A 1 97 ? 14.769 -15.911 5.257 1.00 90.12 97 ARG A C 1
ATOM 724 O O . ARG A 1 97 ? 15.721 -16.535 4.804 1.00 90.12 97 ARG A O 1
ATOM 731 N N . ALA A 1 98 ? 13.919 -15.236 4.488 1.00 90.75 98 ALA A N 1
ATOM 732 C CA . ALA A 1 98 ? 14.031 -15.128 3.037 1.00 90.75 98 ALA A CA 1
ATOM 733 C C . ALA A 1 98 ? 15.172 -14.199 2.570 1.00 90.75 98 ALA A C 1
ATOM 735 O O . ALA A 1 98 ? 15.312 -13.967 1.375 1.00 90.75 98 ALA A O 1
ATOM 736 N N . GLY A 1 99 ? 15.963 -13.607 3.472 1.00 89.56 99 GLY A N 1
ATOM 737 C CA . GLY A 1 99 ? 17.089 -12.736 3.124 1.00 89.56 99 GLY A CA 1
ATOM 738 C C . GLY A 1 99 ? 16.696 -11.355 2.585 1.00 89.56 99 GLY A C 1
ATOM 739 O O . GLY A 1 99 ? 17.569 -10.590 2.177 1.00 89.56 99 GLY A O 1
ATOM 740 N N . LEU A 1 100 ? 15.410 -10.989 2.608 1.00 89.38 100 LEU A N 1
ATOM 741 C CA . LEU A 1 100 ? 14.910 -9.736 2.026 1.00 89.38 100 LEU A CA 1
ATOM 742 C C . LEU A 1 100 ? 15.281 -8.500 2.855 1.00 89.38 100 LEU A C 1
ATOM 744 O O . LEU A 1 100 ? 15.394 -7.404 2.311 1.00 89.38 100 LEU A O 1
ATOM 748 N N . MET A 1 101 ? 15.489 -8.667 4.162 1.00 87.12 101 MET A N 1
ATOM 749 C CA . MET A 1 101 ? 15.814 -7.562 5.074 1.00 87.12 101 MET A CA 1
ATOM 750 C C . MET A 1 101 ? 17.309 -7.211 5.124 1.00 87.12 101 MET A C 1
ATOM 752 O O . MET A 1 101 ? 17.669 -6.196 5.716 1.00 87.12 101 MET A O 1
ATOM 756 N N . ARG A 1 102 ? 18.178 -7.989 4.462 1.00 78.88 102 ARG A N 1
ATOM 757 C CA . ARG A 1 102 ? 19.640 -7.779 4.461 1.00 78.88 102 ARG A CA 1
ATOM 758 C C . ARG A 1 102 ? 20.075 -6.449 3.841 1.00 78.88 102 ARG A C 1
ATOM 760 O O . ARG A 1 102 ? 21.142 -5.957 4.160 1.00 78.88 102 ARG A O 1
ATOM 767 N N . LEU A 1 103 ? 19.262 -5.859 2.963 1.00 65.38 103 LEU A N 1
ATOM 768 C CA . LEU A 1 103 ? 19.587 -4.581 2.314 1.00 65.38 103 LEU A CA 1
ATOM 769 C C . LEU A 1 103 ? 19.297 -3.353 3.176 1.00 65.38 103 LEU A C 1
ATOM 771 O O . LEU A 1 103 ? 19.841 -2.288 2.908 1.00 65.38 103 LEU A O 1
ATOM 775 N N . VAL A 1 104 ? 18.411 -3.479 4.166 1.00 61.06 104 VAL A N 1
ATOM 776 C CA . VAL A 1 104 ? 17.935 -2.333 4.960 1.00 61.06 104 VAL A CA 1
ATOM 777 C C . VAL A 1 104 ? 18.931 -1.974 6.065 1.00 61.06 104 VAL A C 1
ATOM 779 O O . VAL A 1 104 ? 18.936 -0.855 6.566 1.00 61.06 104 VAL A O 1
ATOM 782 N N . ARG A 1 105 ? 19.812 -2.907 6.428 1.00 53.97 105 ARG A N 1
ATOM 783 C CA . ARG A 1 105 ? 20.878 -2.696 7.401 1.00 53.97 105 ARG A CA 1
ATOM 784 C C . ARG A 1 105 ? 22.196 -3.014 6.719 1.00 53.97 105 ARG A C 1
ATOM 786 O O . ARG A 1 105 ? 22.376 -4.140 6.277 1.00 53.97 105 ARG A O 1
ATOM 793 N N . GLY A 1 106 ? 23.140 -2.077 6.701 1.00 52.19 106 GLY A N 1
ATOM 794 C CA . GLY A 1 106 ? 24.553 -2.358 6.403 1.00 52.19 106 GLY A CA 1
ATOM 795 C C . GLY A 1 106 ? 25.227 -3.253 7.458 1.00 52.19 106 GLY A C 1
ATOM 796 O O . GLY A 1 106 ? 26.392 -3.060 7.767 1.00 52.19 106 GLY A O 1
ATOM 797 N N . ALA A 1 107 ? 24.478 -4.182 8.058 1.00 44.91 107 ALA A N 1
ATOM 798 C CA . ALA A 1 107 ? 24.873 -5.053 9.149 1.00 44.91 107 ALA A CA 1
ATOM 799 C C . ALA A 1 107 ? 25.246 -6.418 8.568 1.00 44.91 107 ALA A C 1
ATOM 801 O O . ALA A 1 107 ? 24.462 -7.367 8.603 1.00 44.91 107 ALA A O 1
ATOM 802 N N . GLU A 1 108 ? 26.434 -6.498 7.976 1.00 51.56 108 GLU A N 1
ATOM 803 C CA . GLU A 1 108 ? 27.028 -7.796 7.648 1.00 51.56 108 GLU A CA 1
ATOM 804 C C . GLU A 1 108 ? 27.526 -8.533 8.898 1.00 51.56 108 GLU A C 1
ATOM 806 O O . GLU A 1 108 ? 27.605 -9.757 8.874 1.00 51.56 108 GLU A O 1
ATOM 811 N N . GLU A 1 109 ? 27.780 -7.826 10.005 1.00 52.22 109 GLU A N 1
ATOM 812 C CA . GLU A 1 109 ? 28.397 -8.417 11.202 1.00 52.22 109 GLU A CA 1
ATOM 813 C C . GLU A 1 109 ? 27.392 -9.031 12.202 1.00 52.22 109 GLU A C 1
ATOM 815 O O . GLU A 1 109 ? 27.723 -10.009 12.864 1.00 52.22 109 GLU A O 1
ATOM 820 N N . ASP A 1 110 ? 26.128 -8.587 12.246 1.00 50.69 110 ASP A N 1
ATOM 821 C CA . ASP A 1 110 ? 25.146 -9.080 13.239 1.00 50.69 110 ASP A CA 1
ATOM 822 C C . ASP A 1 110 ? 24.328 -10.307 12.788 1.00 50.69 110 ASP A C 1
ATOM 824 O O . ASP A 1 110 ? 23.624 -10.935 13.583 1.00 50.69 110 ASP A O 1
ATOM 828 N N . ALA A 1 111 ? 24.372 -10.669 11.503 1.00 50.38 111 ALA A N 1
ATOM 829 C CA . ALA A 1 111 ? 23.553 -11.765 10.978 1.00 50.38 111 ALA A CA 1
ATOM 830 C C . ALA A 1 111 ? 24.063 -13.156 11.404 1.00 50.38 111 ALA A C 1
ATOM 832 O O . ALA A 1 111 ? 23.263 -14.089 11.486 1.00 50.38 111 ALA A O 1
ATOM 833 N N . ALA A 1 112 ? 25.364 -13.287 11.687 1.00 49.56 112 ALA A N 1
ATOM 834 C CA . ALA A 1 112 ? 25.962 -14.515 12.210 1.00 49.56 112 ALA A CA 1
ATOM 835 C C . ALA A 1 112 ? 25.615 -14.726 13.698 1.00 49.56 112 ALA A C 1
ATOM 837 O O . ALA A 1 112 ? 25.190 -15.816 14.073 1.00 49.56 112 ALA A O 1
ATOM 838 N N . ALA A 1 113 ? 25.655 -13.661 14.509 1.00 52.50 113 ALA A N 1
ATOM 839 C CA . ALA A 1 113 ? 25.297 -13.704 15.932 1.00 52.50 113 ALA A CA 1
ATOM 840 C C . ALA A 1 113 ? 23.812 -14.057 16.180 1.00 52.50 113 ALA A C 1
ATOM 842 O O . ALA A 1 113 ? 23.467 -14.703 17.170 1.00 52.50 113 ALA A O 1
ATOM 843 N N . LEU A 1 114 ? 22.920 -13.688 15.252 1.00 51.75 114 LEU A N 1
ATOM 844 C CA . LEU A 1 114 ? 21.490 -14.036 15.295 1.00 51.75 114 LEU A CA 1
ATOM 845 C C . LEU A 1 114 ? 21.175 -15.479 14.858 1.00 51.75 114 LEU A C 1
ATOM 847 O O . LEU A 1 114 ? 20.053 -15.945 15.053 1.00 51.75 114 LEU A O 1
ATOM 851 N N . LEU A 1 115 ? 22.125 -16.178 14.228 1.00 50.19 115 LEU A N 1
ATOM 852 C CA . LEU A 1 115 ? 21.981 -17.585 13.840 1.00 50.19 115 LEU A CA 1
ATOM 853 C C . LEU A 1 115 ? 22.504 -18.535 14.925 1.00 50.19 115 LEU A C 1
ATOM 855 O O . LEU A 1 115 ? 21.932 -19.610 15.077 1.00 50.19 115 LEU A O 1
ATOM 859 N N . GLU A 1 116 ? 23.502 -18.134 15.718 1.00 52.31 116 GLU A N 1
ATOM 860 C CA . GLU A 1 116 ? 23.971 -18.920 16.874 1.00 52.31 116 GLU A CA 1
ATOM 861 C C . GLU A 1 116 ? 22.951 -18.947 18.023 1.00 52.31 116 GLU A C 1
ATOM 863 O O . GLU A 1 116 ? 22.734 -19.993 18.622 1.00 52.31 116 GLU A O 1
ATOM 868 N N . THR A 1 117 ? 22.188 -17.870 18.232 1.00 49.94 117 THR A N 1
ATOM 869 C CA . THR A 1 117 ? 21.072 -17.838 19.207 1.00 49.94 117 THR A CA 1
ATOM 870 C C . THR A 1 117 ? 19.844 -18.659 18.782 1.00 49.94 117 THR A C 1
ATOM 872 O O . THR A 1 117 ? 18.862 -18.746 19.517 1.00 49.94 117 THR A O 1
ATOM 875 N N . ARG A 1 118 ? 19.867 -19.279 17.593 1.00 48.12 118 ARG A N 1
ATOM 876 C CA . ARG A 1 118 ? 18.749 -20.062 17.045 1.00 48.12 118 ARG A CA 1
ATOM 877 C C . ARG A 1 118 ? 18.769 -21.535 17.469 1.00 48.12 118 ARG A C 1
ATOM 879 O O . ARG A 1 118 ? 17.718 -22.160 17.414 1.00 48.12 118 ARG A O 1
ATOM 886 N N . GLY A 1 119 ? 19.914 -22.068 17.900 1.00 44.16 119 GLY A N 1
ATOM 887 C CA . GLY A 1 119 ? 19.997 -23.423 18.464 1.00 44.16 119 GLY A CA 1
ATOM 888 C C . GLY A 1 119 ? 19.405 -23.530 19.873 1.00 44.16 119 GLY A C 1
ATOM 889 O O . GLY A 1 119 ? 18.889 -24.575 20.237 1.00 44.16 119 GLY A O 1
ATOM 890 N N . GLU A 1 120 ? 19.409 -22.431 20.632 1.00 45.66 120 GLU A N 1
ATOM 891 C CA . GLU A 1 120 ? 19.002 -22.405 22.048 1.00 45.66 120 GLU A CA 1
ATOM 892 C C . GLU A 1 120 ? 17.524 -21.997 22.254 1.00 45.66 120 GLU A C 1
ATOM 894 O O . GLU A 1 120 ? 16.966 -22.148 23.339 1.00 45.66 120 GLU A O 1
ATOM 899 N N . LEU A 1 121 ? 16.852 -21.497 21.207 1.00 44.31 121 LEU A N 1
ATOM 900 C CA . LEU A 1 121 ? 15.459 -21.029 21.285 1.00 44.31 121 LEU A CA 1
ATOM 901 C C . LEU A 1 121 ? 14.418 -22.110 20.927 1.00 44.31 121 LEU A C 1
ATOM 903 O O . LEU A 1 121 ? 13.242 -21.950 21.235 1.00 44.31 121 LEU A O 1
ATOM 907 N N . GLU A 1 122 ? 14.819 -23.204 20.270 1.00 47.31 122 GLU A N 1
ATOM 908 C CA . GLU A 1 122 ? 13.917 -24.342 20.016 1.00 47.31 122 GLU A CA 1
ATOM 909 C C . GLU A 1 122 ? 13.763 -25.250 21.248 1.00 47.31 122 GLU A C 1
ATOM 911 O O . GLU A 1 122 ? 12.683 -25.796 21.437 1.00 47.31 122 GLU A O 1
ATOM 916 N N . GLU A 1 123 ? 14.758 -25.328 22.141 1.00 48.84 123 GLU A N 1
ATOM 917 C CA . GLU A 1 123 ? 14.633 -26.062 23.416 1.00 48.84 123 GLU A CA 1
ATOM 918 C C . GLU A 1 123 ? 13.829 -25.305 24.490 1.00 48.84 123 GLU A C 1
ATOM 920 O O . GLU A 1 123 ? 13.336 -25.922 25.426 1.00 48.84 123 GLU A O 1
ATOM 925 N N . SER A 1 124 ? 13.621 -23.991 24.350 1.00 47.59 124 SER A N 1
ATOM 926 C CA . SER A 1 124 ? 12.824 -23.191 25.300 1.00 47.59 124 SER A CA 1
ATOM 927 C C . SER A 1 124 ? 11.349 -23.043 24.908 1.00 47.59 124 SER A C 1
ATOM 929 O O . SER A 1 124 ? 10.534 -22.623 25.725 1.00 47.59 124 SER A O 1
ATOM 931 N N . LEU A 1 125 ? 10.960 -23.418 23.686 1.00 47.97 125 LEU A N 1
ATOM 932 C CA . LEU A 1 125 ? 9.567 -23.319 23.230 1.00 47.97 125 LEU A CA 1
ATOM 933 C C . LEU A 1 125 ? 8.641 -24.407 23.803 1.00 47.97 125 LEU A C 1
ATOM 935 O O . LEU A 1 125 ? 7.428 -24.215 23.767 1.00 47.97 125 LEU A O 1
ATOM 939 N N . ASP A 1 126 ? 9.188 -25.478 24.385 1.00 48.69 126 ASP A N 1
ATOM 940 C CA . ASP A 1 126 ? 8.408 -26.493 25.111 1.00 48.69 126 ASP A CA 1
ATOM 941 C C . ASP A 1 126 ? 8.205 -26.150 26.609 1.00 48.69 126 ASP A C 1
ATOM 943 O O . ASP A 1 126 ? 7.405 -26.800 27.282 1.00 48.69 126 ASP A O 1
ATOM 947 N N . GLU A 1 127 ? 8.851 -25.097 27.138 1.00 47.56 127 GLU A N 1
ATOM 948 C CA . GLU A 1 127 ? 8.738 -24.680 28.554 1.00 47.56 127 GLU A CA 1
ATOM 949 C C . GLU A 1 127 ? 7.967 -23.355 28.774 1.00 47.56 127 GLU A C 1
ATOM 951 O O . GLU A 1 127 ? 7.715 -22.958 29.912 1.00 47.56 127 GLU A O 1
ATOM 956 N N . LEU A 1 128 ? 7.527 -22.673 27.709 1.00 46.69 128 LEU A N 1
ATOM 957 C CA . LEU A 1 128 ? 7.063 -21.275 27.760 1.00 46.69 128 LEU A CA 1
ATOM 958 C C . LEU A 1 128 ? 5.545 -21.057 27.606 1.00 46.69 128 LEU A C 1
ATOM 960 O O . LEU A 1 128 ? 5.119 -20.065 27.025 1.00 46.69 128 LEU A O 1
ATOM 964 N N . ASP A 1 129 ? 4.716 -21.894 28.231 1.00 47.97 129 ASP A N 1
ATOM 965 C CA . ASP A 1 129 ? 3.327 -21.500 28.554 1.00 47.97 129 ASP A CA 1
ATOM 966 C C . ASP A 1 129 ? 3.249 -20.639 29.847 1.00 47.97 129 ASP A C 1
ATOM 968 O O . ASP A 1 129 ? 2.155 -20.308 30.308 1.00 47.97 129 ASP A O 1
ATOM 972 N N . GLN A 1 130 ? 4.390 -20.259 30.459 1.00 45.25 130 GLN A N 1
ATOM 973 C CA . GLN A 1 130 ? 4.422 -19.502 31.729 1.00 45.25 130 GLN A CA 1
ATOM 974 C C . GLN A 1 130 ? 5.346 -18.262 31.818 1.00 45.25 130 GLN A C 1
ATOM 976 O O . GLN A 1 130 ? 5.283 -17.583 32.841 1.00 45.25 130 GLN A O 1
ATOM 981 N N . GLU A 1 131 ? 6.125 -17.865 30.800 1.00 44.03 131 GLU A N 1
ATOM 982 C CA . GLU A 1 131 ? 7.002 -16.666 30.900 1.00 44.03 131 GLU A CA 1
ATOM 983 C C . GLU A 1 131 ? 6.932 -15.715 29.689 1.00 44.03 131 GLU A C 1
ATOM 985 O O . GLU A 1 131 ? 7.930 -15.391 29.046 1.00 44.03 131 GLU A O 1
ATOM 990 N N . ASP A 1 132 ? 5.746 -15.181 29.404 1.00 44.94 132 ASP A N 1
ATOM 991 C CA . ASP A 1 132 ? 5.507 -14.259 28.278 1.00 44.94 132 ASP A CA 1
ATOM 992 C C . ASP A 1 132 ? 5.995 -12.798 28.502 1.00 44.94 132 ASP A C 1
ATOM 994 O O . ASP A 1 132 ? 5.612 -11.893 27.761 1.00 44.94 132 ASP A O 1
ATOM 998 N N . ASP A 1 133 ? 6.862 -12.526 29.494 1.00 44.62 133 ASP A N 1
ATOM 999 C CA . ASP A 1 133 ? 7.180 -11.147 29.937 1.00 44.62 133 ASP A CA 1
ATOM 1000 C C . ASP A 1 133 ? 8.643 -10.679 29.721 1.00 44.62 133 ASP A C 1
ATOM 1002 O O . ASP A 1 133 ? 8.984 -9.537 30.041 1.00 44.62 133 ASP A O 1
ATOM 1006 N N . LEU A 1 134 ? 9.544 -11.502 29.153 1.00 41.78 134 LEU A N 1
ATOM 1007 C CA . LEU A 1 134 ? 10.993 -11.186 29.139 1.00 41.78 134 LEU A CA 1
ATOM 1008 C C . LEU A 1 134 ? 11.693 -11.021 27.774 1.00 41.78 134 LEU A C 1
ATOM 1010 O O . LEU A 1 134 ? 12.850 -10.598 27.743 1.00 41.78 134 LEU A O 1
ATOM 1014 N N . VAL A 1 135 ? 11.027 -11.210 26.630 1.00 43.41 135 VAL A N 1
ATOM 1015 C CA . VAL A 1 135 ? 11.719 -11.238 25.313 1.00 43.41 135 VAL A CA 1
ATOM 1016 C C . VAL A 1 135 ? 11.863 -9.862 24.610 1.00 43.41 135 VAL A C 1
ATOM 1018 O O . VAL A 1 135 ? 12.491 -9.749 23.560 1.00 43.41 135 VAL A O 1
ATOM 1021 N N . LEU A 1 136 ? 11.397 -8.744 25.183 1.00 44.56 136 LEU A N 1
ATOM 1022 C CA . LEU A 1 136 ? 11.384 -7.430 24.491 1.00 44.56 136 LEU A CA 1
ATOM 1023 C C . LEU A 1 136 ? 12.542 -6.453 24.815 1.00 44.56 136 LEU A C 1
ATOM 1025 O O . LEU A 1 136 ? 12.397 -5.242 24.640 1.00 44.56 136 LEU A O 1
ATOM 1029 N N . LYS A 1 137 ? 13.723 -6.931 25.239 1.00 36.09 137 LYS A N 1
ATOM 1030 C CA . LYS A 1 137 ? 14.896 -6.067 25.543 1.00 36.09 137 LYS A CA 1
ATOM 1031 C C . LYS A 1 137 ? 16.025 -6.061 24.502 1.00 36.09 137 LYS A C 1
ATOM 1033 O O . LYS A 1 137 ? 17.130 -5.609 24.794 1.00 36.09 137 LYS A O 1
ATOM 1038 N N . GLY A 1 138 ? 15.751 -6.438 23.256 1.00 36.94 138 GLY A N 1
ATOM 1039 C CA . GLY A 1 138 ? 16.623 -6.082 22.133 1.00 36.94 138 GLY A CA 1
ATOM 1040 C C . GLY A 1 138 ? 16.385 -4.629 21.713 1.00 36.94 138 GLY A C 1
ATOM 1041 O O . GLY A 1 138 ? 15.426 -4.355 20.996 1.00 36.94 138 GLY A O 1
ATOM 1042 N N . LYS A 1 139 ? 17.240 -3.686 22.142 1.00 35.06 139 LYS A N 1
ATOM 1043 C CA . LYS A 1 139 ? 17.237 -2.281 21.679 1.00 35.06 139 LYS A CA 1
ATOM 1044 C C . LYS A 1 139 ? 17.654 -2.189 20.204 1.00 35.06 139 LYS A C 1
ATOM 1046 O O . LYS A 1 139 ? 18.708 -1.664 19.866 1.00 35.06 139 LYS A O 1
ATOM 1051 N N . ALA A 1 140 ? 16.802 -2.657 19.304 1.00 36.88 140 ALA A N 1
ATOM 1052 C CA . ALA A 1 140 ? 16.805 -2.184 17.937 1.00 36.88 140 ALA A CA 1
ATOM 1053 C C . ALA A 1 140 ? 16.183 -0.785 17.959 1.00 36.88 140 ALA A C 1
ATOM 1055 O O . ALA A 1 140 ? 14.965 -0.636 18.027 1.00 36.88 140 ALA A O 1
ATOM 1056 N N . GLN A 1 141 ? 17.026 0.246 17.940 1.00 34.91 141 GLN A N 1
ATOM 1057 C CA . GLN A 1 141 ? 16.608 1.629 17.727 1.00 34.91 141 GLN A CA 1
ATOM 1058 C C . GLN A 1 141 ? 16.156 1.778 16.264 1.00 34.91 141 GLN A C 1
ATOM 1060 O O . GLN A 1 141 ? 16.818 2.392 15.436 1.00 34.91 141 GLN A O 1
ATOM 1065 N N . VAL A 1 142 ? 15.039 1.137 15.918 1.00 40.22 142 VAL A N 1
ATOM 1066 C CA . VAL A 1 142 ? 14.280 1.456 14.717 1.00 40.22 142 VAL A CA 1
ATOM 1067 C C . VAL A 1 142 ? 13.553 2.735 15.078 1.00 40.22 142 VAL A C 1
ATOM 1069 O O . VAL A 1 142 ? 12.664 2.743 15.927 1.00 40.22 142 VAL A O 1
ATOM 1072 N N . SER A 1 143 ? 14.039 3.842 14.525 1.00 35.88 143 SER A N 1
ATOM 1073 C CA . SER A 1 143 ? 13.407 5.144 14.667 1.00 35.88 143 SER A CA 1
ATOM 1074 C C . SER A 1 143 ? 11.978 5.011 14.148 1.00 35.88 143 SER A C 1
ATOM 1076 O O . SER A 1 143 ? 11.758 4.966 12.939 1.00 35.88 143 SER A O 1
ATOM 1078 N N . ALA A 1 144 ? 11.021 4.859 15.064 1.00 36.44 144 ALA A N 1
ATOM 1079 C CA . ALA A 1 144 ? 9.601 4.940 14.782 1.00 36.44 144 ALA A CA 1
ATOM 1080 C C . ALA A 1 144 ? 9.330 6.383 14.348 1.00 36.44 144 ALA A C 1
ATOM 1082 O O . ALA A 1 144 ? 9.009 7.256 15.157 1.00 36.44 144 ALA A O 1
ATOM 1083 N N . THR A 1 145 ? 9.563 6.661 13.066 1.00 37.69 145 THR A N 1
ATOM 1084 C CA . THR A 1 145 ? 9.248 7.932 12.432 1.00 37.69 145 THR A CA 1
ATOM 1085 C C . THR A 1 145 ? 7.733 8.060 12.400 1.00 37.69 145 THR A C 1
ATOM 1087 O O . THR A 1 145 ? 7.045 7.674 11.465 1.00 37.69 145 THR A O 1
ATOM 1090 N N . SER A 1 146 ? 7.214 8.639 13.476 1.00 38.72 146 SER A N 1
ATOM 1091 C CA . SER A 1 146 ? 5.844 9.123 13.644 1.00 38.72 146 SER A CA 1
ATOM 1092 C C . SER A 1 146 ? 5.524 10.337 12.759 1.00 38.72 146 SER A C 1
ATOM 1094 O O . SER A 1 146 ? 4.516 11.010 12.967 1.00 38.72 146 SER A O 1
ATOM 1096 N N . SER A 1 147 ? 6.345 10.637 11.752 1.00 43.31 147 SER A N 1
ATOM 1097 C CA . SER A 1 147 ? 6.023 11.661 10.773 1.00 43.31 147 SER A CA 1
ATOM 1098 C C . SER A 1 147 ? 5.050 11.075 9.763 1.00 43.31 147 SER A C 1
ATOM 1100 O O . SER A 1 147 ? 5.386 10.148 9.026 1.00 43.31 147 SER A O 1
ATOM 1102 N N . SER A 1 148 ? 3.859 11.660 9.708 1.00 56.09 148 SER A N 1
ATOM 1103 C CA . SER A 1 148 ? 2.909 11.589 8.603 1.00 56.09 148 SER A CA 1
ATOM 1104 C C . SER A 1 148 ? 3.518 12.193 7.329 1.00 56.09 148 SER A C 1
ATOM 1106 O O . SER A 1 148 ? 3.014 13.182 6.802 1.00 56.09 148 SER A O 1
ATOM 1108 N N . ASP A 1 149 ? 4.664 11.672 6.892 1.00 72.31 149 ASP A N 1
ATOM 1109 C CA . ASP A 1 149 ? 5.303 12.074 5.652 1.00 72.31 149 ASP A CA 1
ATOM 1110 C C . ASP A 1 149 ? 4.387 11.619 4.508 1.00 72.31 149 ASP A C 1
ATOM 1112 O O . ASP A 1 149 ? 4.196 10.410 4.330 1.00 72.31 149 ASP A O 1
ATOM 1116 N N . PRO A 1 150 ? 3.795 12.548 3.738 1.00 59.81 150 PRO A N 1
ATOM 1117 C CA . PRO A 1 150 ? 2.932 12.197 2.613 1.00 59.81 150 PRO A CA 1
ATOM 1118 C C . PRO A 1 150 ? 3.641 11.301 1.580 1.00 59.81 150 PRO A C 1
ATOM 1120 O O . PRO A 1 150 ? 2.981 10.534 0.881 1.00 59.81 150 PRO A O 1
ATOM 1123 N N . GLY A 1 151 ? 4.978 11.325 1.511 1.00 73.56 151 GLY A N 1
ATOM 1124 C CA . GLY A 1 151 ? 5.750 10.404 0.669 1.00 73.56 151 GLY A CA 1
ATOM 1125 C C . GLY A 1 151 ? 5.692 8.959 1.137 1.00 73.56 151 GLY A C 1
ATOM 1126 O O . GLY A 1 151 ? 5.612 8.047 0.313 1.00 73.56 151 GLY A O 1
ATOM 1127 N N . SER A 1 152 ? 5.667 8.749 2.454 1.00 84.25 152 SER A N 1
ATOM 1128 C CA . SER A 1 152 ? 5.503 7.423 3.050 1.00 84.25 152 SER A CA 1
ATOM 1129 C C . SER A 1 152 ? 4.156 6.826 2.643 1.00 84.25 152 SER A C 1
ATOM 1131 O O . SER A 1 152 ? 4.075 5.682 2.211 1.00 84.25 152 SER A O 1
ATOM 1133 N N . ASP A 1 153 ? 3.100 7.632 2.641 1.00 91.19 153 ASP A N 1
ATOM 1134 C CA . ASP A 1 153 ? 1.753 7.202 2.268 1.00 91.19 153 ASP A CA 1
ATOM 1135 C C . ASP A 1 153 ? 1.632 6.755 0.805 1.00 91.19 153 ASP A C 1
ATOM 1137 O O . ASP A 1 153 ? 1.065 5.695 0.519 1.00 91.19 153 ASP A O 1
ATOM 1141 N N . ALA A 1 154 ? 2.216 7.518 -0.123 1.00 91.25 154 ALA A N 1
ATOM 1142 C CA . ALA A 1 154 ? 2.255 7.152 -1.538 1.00 91.25 154 ALA A CA 1
ATOM 1143 C C . ALA A 1 154 ? 3.061 5.861 -1.777 1.00 91.25 154 ALA A C 1
ATOM 1145 O O . ALA A 1 154 ? 2.678 5.014 -2.595 1.00 91.25 154 ALA A O 1
ATOM 1146 N N . VAL A 1 155 ? 4.154 5.674 -1.033 1.00 93.69 155 VAL A N 1
ATOM 1147 C CA . VAL A 1 155 ? 4.937 4.432 -1.028 1.00 93.69 155 VAL A CA 1
ATOM 1148 C C . VAL A 1 155 ? 4.080 3.261 -0.546 1.00 93.69 155 VAL A C 1
ATOM 1150 O O . VAL A 1 155 ? 4.009 2.229 -1.212 1.00 93.69 155 VAL A O 1
ATOM 1153 N N . MET A 1 156 ? 3.376 3.421 0.570 1.00 96.06 156 MET A N 1
ATOM 1154 C CA . MET A 1 156 ? 2.561 2.360 1.151 1.00 96.06 156 MET A CA 1
ATOM 1155 C C . MET A 1 156 ? 1.369 1.972 0.259 1.00 96.06 156 MET A C 1
ATOM 1157 O O . MET A 1 156 ? 1.082 0.785 0.095 1.00 96.06 156 MET A O 1
ATOM 1161 N N . ALA A 1 157 ? 0.718 2.937 -0.396 1.00 96.44 157 ALA A N 1
ATOM 1162 C CA . ALA A 1 157 ? -0.312 2.656 -1.401 1.00 96.44 157 ALA A CA 1
ATOM 1163 C C . ALA A 1 157 ? 0.248 1.901 -2.621 1.00 96.44 157 ALA A C 1
ATOM 1165 O O . ALA A 1 157 ? -0.403 0.991 -3.136 1.00 96.44 157 ALA A O 1
ATOM 1166 N N . SER A 1 158 ? 1.480 2.210 -3.039 1.00 96.38 158 SER A N 1
ATOM 1167 C CA . SER A 1 158 ? 2.178 1.480 -4.108 1.00 96.38 158 SER A CA 1
ATOM 1168 C C . SER A 1 158 ? 2.453 0.025 -3.724 1.00 96.38 158 SER A C 1
ATOM 1170 O O . SER A 1 158 ? 2.232 -0.884 -4.524 1.00 96.38 158 SER A O 1
ATOM 1172 N N . VAL A 1 159 ? 2.881 -0.208 -2.477 1.00 96.88 159 VAL A N 1
ATOM 1173 C CA . VAL A 1 159 ? 3.058 -1.555 -1.913 1.00 96.88 159 VAL A CA 1
ATOM 1174 C C . VAL A 1 159 ? 1.745 -2.331 -1.942 1.00 96.88 159 VAL A C 1
ATOM 1176 O O . VAL A 1 159 ? 1.732 -3.481 -2.382 1.00 96.88 159 VAL A O 1
ATOM 1179 N N . LEU A 1 160 ? 0.643 -1.705 -1.525 1.00 97.12 160 LEU A N 1
ATOM 1180 C CA . LEU A 1 160 ? -0.672 -2.340 -1.523 1.00 97.12 160 LEU A CA 1
ATOM 1181 C C . LEU A 1 160 ? -1.154 -2.669 -2.939 1.00 97.12 160 LEU A C 1
ATOM 1183 O O . LEU A 1 160 ? -1.629 -3.774 -3.191 1.00 97.12 160 LEU A O 1
ATOM 1187 N N . CYS A 1 161 ? -0.976 -1.738 -3.879 1.00 97.50 161 CYS A N 1
ATOM 1188 C CA . CYS A 1 161 ? -1.311 -1.949 -5.284 1.00 97.50 161 CYS A CA 1
ATOM 1189 C C . CYS A 1 161 ? -0.507 -3.115 -5.881 1.00 97.50 161 CYS A C 1
ATOM 1191 O O . CYS A 1 161 ? -1.074 -3.955 -6.572 1.00 97.50 161 CYS A O 1
ATOM 1193 N N . CYS A 1 162 ? 0.779 -3.229 -5.537 1.00 97.06 162 CYS A N 1
ATOM 1194 C CA . CYS A 1 162 ? 1.625 -4.350 -5.947 1.00 97.06 162 CYS A CA 1
ATOM 1195 C C . CYS A 1 162 ? 1.197 -5.689 -5.323 1.00 97.06 162 CYS A C 1
ATOM 1197 O O . CYS A 1 162 ? 1.410 -6.735 -5.935 1.00 97.06 162 CYS A O 1
ATOM 1199 N N . ALA A 1 163 ? 0.639 -5.678 -4.108 1.00 96.62 163 ALA A N 1
ATOM 1200 C CA . ALA A 1 163 ? 0.160 -6.882 -3.429 1.00 96.62 163 ALA A CA 1
ATOM 1201 C C . ALA A 1 163 ? -1.174 -7.384 -4.006 1.00 96.62 163 ALA A C 1
ATOM 1203 O O . ALA A 1 163 ? -1.378 -8.592 -4.109 1.00 96.62 163 ALA A O 1
ATOM 1204 N N . CYS A 1 164 ? -2.048 -6.468 -4.434 1.00 96.31 164 CYS A N 1
ATOM 1205 C CA . CYS A 1 164 ? -3.372 -6.777 -4.975 1.00 96.31 164 CYS A CA 1
ATOM 1206 C C . CYS A 1 164 ? -3.558 -6.222 -6.404 1.00 96.31 164 CYS A C 1
ATOM 1208 O O . CYS A 1 164 ? -4.506 -5.472 -6.650 1.00 96.31 164 CYS A O 1
ATOM 1210 N N . PRO A 1 165 ? -2.703 -6.584 -7.381 1.00 96.44 165 PRO A N 1
ATOM 1211 C CA . PRO A 1 165 ? -2.646 -5.908 -8.680 1.00 96.44 165 PRO A CA 1
ATOM 1212 C C . PRO A 1 165 ? -3.936 -6.040 -9.502 1.00 96.44 165 PRO A C 1
ATOM 1214 O O . PRO A 1 165 ? -4.216 -5.183 -10.336 1.00 96.44 165 PRO A O 1
ATOM 1217 N N . ALA A 1 166 ? -4.733 -7.086 -9.271 1.00 96.00 166 ALA A N 1
ATOM 1218 C CA . ALA A 1 166 ? -5.990 -7.327 -9.980 1.00 96.00 166 ALA A CA 1
ATOM 1219 C C . ALA A 1 166 ? -7.207 -6.622 -9.347 1.00 96.00 166 ALA A C 1
ATOM 1221 O O . ALA A 1 166 ? -8.234 -6.464 -10.010 1.00 96.00 166 ALA A O 1
ATOM 1222 N N . ASN A 1 167 ? -7.114 -6.176 -8.089 1.00 96.62 167 ASN A N 1
ATOM 1223 C CA . ASN A 1 167 ? -8.255 -5.642 -7.338 1.00 96.62 167 ASN A CA 1
ATOM 1224 C C . ASN A 1 167 ? -8.424 -4.137 -7.563 1.00 96.62 167 ASN A C 1
ATOM 1226 O O . ASN A 1 167 ? -8.401 -3.331 -6.631 1.00 96.62 167 ASN A O 1
ATOM 1230 N N . LEU A 1 168 ? -8.567 -3.755 -8.829 1.00 97.25 168 LEU A N 1
ATOM 1231 C CA . LEU A 1 168 ? -8.657 -2.366 -9.256 1.00 97.25 168 LEU A CA 1
ATOM 1232 C C . LEU A 1 168 ? -10.091 -1.981 -9.609 1.00 97.25 168 LEU A C 1
ATOM 1234 O O . LEU A 1 168 ? -10.846 -2.742 -10.217 1.00 97.25 168 LEU A O 1
ATOM 1238 N N . ALA A 1 169 ? -10.440 -0.749 -9.266 1.00 96.69 169 ALA A N 1
ATOM 1239 C CA . ALA A 1 169 ? -11.718 -0.137 -9.555 1.00 96.69 169 ALA A CA 1
ATOM 1240 C C . ALA A 1 169 ? -11.515 1.268 -10.144 1.00 96.69 169 ALA A C 1
ATOM 1242 O O . ALA A 1 169 ? -10.707 2.065 -9.664 1.00 96.69 169 ALA A O 1
ATOM 1243 N N . LEU A 1 170 ? -12.268 1.576 -11.200 1.00 95.50 170 LEU A N 1
ATOM 1244 C CA . LEU A 1 170 ? -12.204 2.845 -11.920 1.00 95.50 170 LEU A CA 1
ATOM 1245 C C . LEU A 1 170 ? -13.505 3.624 -11.749 1.00 95.50 170 LEU A C 1
ATOM 1247 O O . LEU A 1 170 ? -14.577 3.186 -12.180 1.00 95.50 170 LEU A O 1
ATOM 1251 N N . ARG A 1 171 ? -13.403 4.840 -11.216 1.00 93.88 171 ARG A N 1
ATOM 1252 C CA . ARG A 1 171 ? -14.492 5.815 -11.241 1.00 93.88 171 ARG A CA 1
ATOM 1253 C C . ARG A 1 171 ? -14.334 6.710 -12.463 1.00 93.88 171 ARG A C 1
ATOM 1255 O O . ARG A 1 171 ? -13.491 7.601 -12.481 1.00 93.88 171 ARG A O 1
ATOM 1262 N N . SER A 1 172 ? -15.152 6.487 -13.495 1.00 90.69 172 SER A N 1
ATOM 1263 C CA . SER A 1 172 ? -15.019 7.217 -14.766 1.00 90.69 172 SER A CA 1
ATOM 1264 C C . SER A 1 172 ? -15.370 8.704 -14.664 1.00 90.69 172 SER A C 1
ATOM 1266 O O . SER A 1 172 ? -14.745 9.511 -15.346 1.00 90.69 172 SER A O 1
ATOM 1268 N N . LYS A 1 173 ? -16.369 9.063 -13.845 1.00 88.12 173 LYS A N 1
ATOM 1269 C CA . LYS A 1 173 ? -16.844 10.444 -13.672 1.00 88.12 173 LYS A CA 1
ATOM 1270 C C . LYS A 1 173 ? -16.744 10.864 -12.203 1.00 88.12 173 LYS A C 1
ATOM 1272 O O . LYS A 1 173 ? -17.120 10.063 -11.341 1.00 88.12 173 LYS A O 1
ATOM 1277 N N . PRO A 1 174 ? -16.307 12.098 -11.901 1.00 85.38 174 PRO A N 1
ATOM 1278 C CA . PRO A 1 174 ? -16.337 12.617 -10.535 1.00 85.38 174 PRO A CA 1
ATOM 1279 C C . PRO A 1 174 ? -17.771 12.554 -9.987 1.00 85.38 174 PRO A C 1
ATOM 1281 O O . PRO A 1 174 ? -18.733 12.831 -10.702 1.00 85.38 174 PRO A O 1
ATOM 1284 N N . GLY A 1 175 ? -17.924 12.136 -8.731 1.00 82.44 175 GLY A N 1
ATOM 1285 C CA . GLY A 1 175 ? -19.231 12.032 -8.071 1.00 82.44 175 GLY A CA 1
ATOM 1286 C C . GLY A 1 175 ? -20.088 10.821 -8.463 1.00 82.44 175 GLY A C 1
ATOM 1287 O O . GLY A 1 175 ? -21.123 10.602 -7.839 1.00 82.44 175 GLY A O 1
ATOM 1288 N N . ALA A 1 176 ? -19.678 9.996 -9.434 1.00 88.88 176 ALA A N 1
ATOM 1289 C CA . ALA A 1 176 ? -20.367 8.733 -9.689 1.00 88.88 176 ALA A CA 1
ATOM 1290 C C . ALA A 1 176 ? -20.192 7.775 -8.497 1.00 88.88 176 ALA A C 1
ATOM 1292 O O . ALA A 1 176 ? -19.073 7.541 -8.042 1.00 88.88 176 ALA A O 1
ATOM 1293 N N . SER A 1 177 ? -21.297 7.194 -8.021 1.00 89.75 177 SER A N 1
ATOM 1294 C CA . SER A 1 177 ? -21.292 6.174 -6.960 1.00 89.75 177 SER A CA 1
ATOM 1295 C C . SER A 1 177 ? -20.778 4.819 -7.438 1.00 89.75 177 SER A C 1
ATOM 1297 O O . SER A 1 177 ? -20.390 3.986 -6.624 1.00 89.75 177 SER A O 1
ATOM 1299 N N . ASN A 1 178 ? -20.825 4.593 -8.753 1.00 94.06 178 ASN A N 1
ATOM 1300 C CA . ASN A 1 178 ? -20.535 3.312 -9.371 1.00 94.06 178 ASN A CA 1
ATOM 1301 C C . ASN A 1 178 ? -19.110 3.301 -9.917 1.00 94.06 178 ASN A C 1
ATOM 1303 O O . ASN A 1 178 ? -18.677 4.219 -10.620 1.00 94.06 178 ASN A O 1
ATOM 1307 N N . PHE A 1 179 ? -18.423 2.208 -9.636 1.00 95.44 179 PHE A N 1
ATOM 1308 C CA . PHE A 1 179 ? -17.056 1.940 -10.029 1.00 95.44 179 PHE A CA 1
ATOM 1309 C C . PHE A 1 179 ? -17.059 0.781 -11.010 1.00 95.44 179 PHE A C 1
ATOM 1311 O O . PHE A 1 179 ? -17.733 -0.223 -10.784 1.00 95.44 179 PHE A O 1
ATOM 1318 N N . LYS A 1 180 ? -16.309 0.919 -12.100 1.00 95.88 180 LYS A N 1
ATOM 1319 C CA . LYS A 1 180 ? -16.049 -0.187 -13.018 1.00 95.88 180 LYS A CA 1
ATOM 1320 C C . LYS A 1 180 ? -14.985 -1.084 -12.402 1.00 95.88 180 LYS A C 1
ATOM 1322 O O . LYS A 1 180 ? -13.940 -0.577 -12.002 1.00 9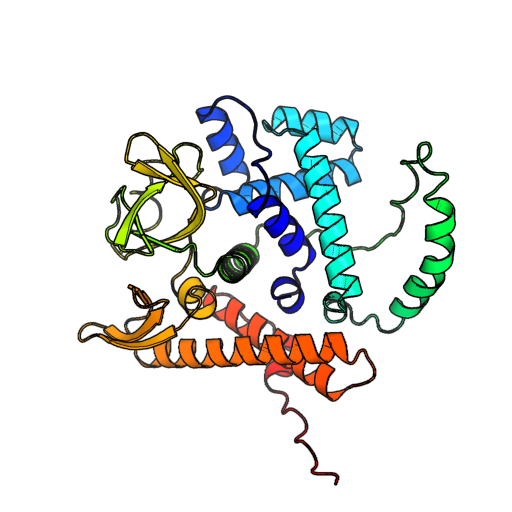5.88 180 LYS A O 1
ATOM 1327 N N . ILE A 1 181 ? -15.249 -2.379 -12.353 1.00 95.88 181 ILE A N 1
ATOM 1328 C CA . ILE A 1 181 ? -14.301 -3.405 -11.906 1.00 95.88 181 ILE A CA 1
ATOM 1329 C C . ILE A 1 181 ? -13.990 -4.367 -13.056 1.00 95.88 181 ILE A C 1
ATOM 1331 O O . ILE A 1 181 ? -14.604 -4.288 -14.127 1.00 95.88 181 ILE A O 1
ATOM 1335 N N . ALA A 1 182 ? -13.050 -5.284 -12.829 1.00 91.06 182 ALA A N 1
ATOM 1336 C CA . ALA A 1 182 ? -12.761 -6.363 -13.765 1.00 91.06 182 ALA A CA 1
ATOM 1337 C C . ALA A 1 182 ? -14.047 -7.123 -14.164 1.00 91.06 182 ALA A C 1
ATOM 1339 O O . ALA A 1 182 ? -15.010 -7.200 -13.398 1.00 91.06 182 ALA A O 1
ATOM 1340 N N . ASN A 1 183 ? -14.066 -7.678 -15.380 1.00 87.31 183 ASN A N 1
ATOM 1341 C CA . ASN A 1 183 ? -15.221 -8.362 -15.989 1.00 87.31 183 ASN A CA 1
ATOM 1342 C C . ASN A 1 183 ? -16.432 -7.460 -16.296 1.00 87.31 183 ASN A C 1
ATOM 1344 O O . ASN A 1 183 ? -17.562 -7.938 -16.345 1.00 87.31 183 ASN A O 1
ATOM 1348 N N . TYR A 1 184 ? -16.206 -6.160 -16.518 1.00 73.62 184 TYR A N 1
ATOM 1349 C CA . TYR A 1 184 ? -17.243 -5.178 -16.880 1.00 73.62 184 TYR A CA 1
ATOM 1350 C C . TYR A 1 184 ? -18.366 -5.014 -15.839 1.00 73.62 184 TYR A C 1
ATOM 1352 O O . TYR A 1 184 ? -19.413 -4.437 -16.138 1.00 73.62 184 TYR A O 1
ATOM 1360 N N . GLY A 1 185 ? -18.142 -5.477 -14.607 1.00 90.69 185 GLY A N 1
ATOM 1361 C CA . GLY A 1 185 ? -19.066 -5.292 -13.497 1.00 90.69 185 GLY A CA 1
ATOM 1362 C C . GLY A 1 185 ? -19.071 -3.855 -12.977 1.00 90.69 185 GLY A C 1
ATOM 1363 O O . GLY A 1 185 ? -18.127 -3.082 -13.177 1.00 90.69 185 GLY A O 1
ATOM 1364 N N . THR A 1 186 ? -20.137 -3.508 -12.258 1.00 95.88 186 THR A N 1
ATOM 1365 C CA . THR A 1 186 ? -20.212 -2.267 -11.483 1.00 95.88 186 THR A CA 1
ATOM 1366 C C . THR A 1 186 ? -20.308 -2.578 -10.001 1.00 95.88 186 THR A C 1
ATOM 1368 O O . THR A 1 186 ? -21.134 -3.397 -9.599 1.00 95.88 186 THR A O 1
ATOM 1371 N N . ALA A 1 187 ? -19.525 -1.879 -9.192 1.00 96.94 187 ALA A N 1
ATOM 1372 C CA . ALA A 1 187 ? -19.572 -1.970 -7.740 1.00 96.94 187 ALA A CA 1
ATOM 1373 C C . ALA A 1 187 ? -19.735 -0.583 -7.111 1.00 96.94 187 ALA A C 1
ATOM 1375 O O . ALA A 1 187 ? -19.497 0.438 -7.757 1.00 96.94 187 ALA A O 1
ATOM 1376 N N . VAL A 1 188 ? -20.138 -0.545 -5.847 1.00 96.12 188 VAL A N 1
ATOM 1377 C CA . VAL A 1 188 ? -20.187 0.672 -5.027 1.00 96.12 188 VAL A CA 1
ATOM 1378 C C . VAL A 1 188 ? -19.243 0.516 -3.843 1.00 96.12 188 VAL A C 1
ATOM 1380 O O . VAL A 1 188 ? -19.000 -0.599 -3.391 1.00 96.12 188 VAL A O 1
ATOM 1383 N N . ILE A 1 189 ? -18.696 1.608 -3.314 1.00 96.38 189 ILE A N 1
ATOM 1384 C CA . ILE A 1 189 ? -17.894 1.524 -2.087 1.00 96.38 189 ILE A CA 1
ATOM 1385 C C . ILE A 1 189 ? -18.796 1.093 -0.926 1.00 96.38 189 ILE A C 1
ATOM 1387 O O . ILE A 1 189 ? -19.907 1.605 -0.761 1.00 96.38 189 ILE A O 1
ATOM 1391 N N . SER A 1 190 ? -18.324 0.128 -0.134 1.00 95.94 190 SER A N 1
ATOM 1392 C CA . SER A 1 190 ? -19.004 -0.329 1.074 1.00 95.94 190 SER A CA 1
ATOM 1393 C C . SER A 1 190 ? -19.281 0.842 2.005 1.00 95.94 190 SER A C 1
ATOM 1395 O O . SER A 1 190 ? -18.386 1.649 2.254 1.00 95.94 190 SER A O 1
ATOM 1397 N N . PRO A 1 191 ? -20.480 0.935 2.595 1.00 94.50 191 PRO A N 1
ATOM 1398 C CA . PRO A 1 191 ? -20.802 2.047 3.462 1.00 94.50 191 PRO A CA 1
ATOM 1399 C C . PRO A 1 191 ? -20.062 1.998 4.810 1.00 94.50 191 PRO A C 1
ATOM 1401 O O . PRO A 1 191 ? -20.235 2.915 5.600 1.00 94.50 191 PRO A O 1
ATOM 1404 N N . ALA A 1 192 ? -19.293 0.939 5.091 1.00 94.88 192 ALA A N 1
ATOM 1405 C CA . ALA A 1 192 ? -18.397 0.836 6.246 1.00 94.88 192 ALA A CA 1
ATOM 1406 C C . ALA A 1 192 ? -16.986 1.397 5.976 1.00 94.88 192 ALA A C 1
ATOM 1408 O O . ALA A 1 192 ? -16.176 1.452 6.891 1.00 94.88 192 ALA A O 1
ATOM 1409 N N . SER A 1 193 ? -16.685 1.783 4.733 1.00 95.81 193 SER A N 1
ATOM 1410 C CA . SER A 1 193 ? -15.393 2.358 4.352 1.00 95.81 193 SER A CA 1
ATOM 1411 C C . SER A 1 193 ? -15.304 3.844 4.707 1.00 95.81 193 SER A C 1
ATOM 1413 O O . SER A 1 193 ? -16.300 4.571 4.587 1.00 95.81 193 SER A O 1
ATOM 1415 N N . VAL A 1 194 ? -14.098 4.339 5.003 1.00 94.69 194 VAL A N 1
ATOM 1416 C CA . VAL A 1 194 ? -13.817 5.784 5.127 1.00 94.69 194 VAL A CA 1
ATOM 1417 C C . VAL A 1 194 ? -14.163 6.555 3.852 1.00 94.69 194 VAL A C 1
ATOM 1419 O O . VAL A 1 194 ? -14.562 7.721 3.911 1.00 94.69 194 VAL A O 1
ATOM 1422 N N . ASN A 1 195 ? -14.114 5.867 2.708 1.00 93.62 195 ASN A N 1
ATOM 1423 C CA . ASN A 1 195 ? -14.374 6.406 1.376 1.00 93.62 195 ASN A CA 1
ATOM 1424 C C . ASN A 1 195 ? -15.852 6.338 0.955 1.00 93.62 195 ASN A C 1
ATOM 1426 O O . ASN A 1 195 ? -16.204 6.741 -0.153 1.00 93.62 195 ASN A O 1
ATOM 1430 N N . SER A 1 196 ? -16.736 5.835 1.821 1.00 90.81 196 SER A N 1
ATOM 1431 C CA . SER A 1 196 ? -18.168 5.673 1.533 1.00 90.81 196 SER A CA 1
ATOM 1432 C C . SER A 1 196 ? -18.946 6.981 1.375 1.00 90.81 196 SER A C 1
ATOM 1434 O O . SER A 1 196 ? -20.076 6.983 0.881 1.00 90.81 196 SER A O 1
ATOM 1436 N N . SER A 1 197 ? -18.385 8.106 1.826 1.00 75.75 197 SER A N 1
ATOM 1437 C CA . SER A 1 197 ? -19.151 9.340 1.949 1.00 75.75 197 SER A CA 1
ATOM 1438 C C . SER A 1 197 ? -19.466 9.980 0.593 1.00 75.75 197 SER A C 1
ATOM 1440 O O . SER A 1 197 ? -18.578 10.359 -0.172 1.00 75.75 197 SER A O 1
ATOM 1442 N N . ALA A 1 198 ? -20.757 10.252 0.374 1.00 52.56 198 ALA A N 1
ATOM 1443 C CA . ALA A 1 198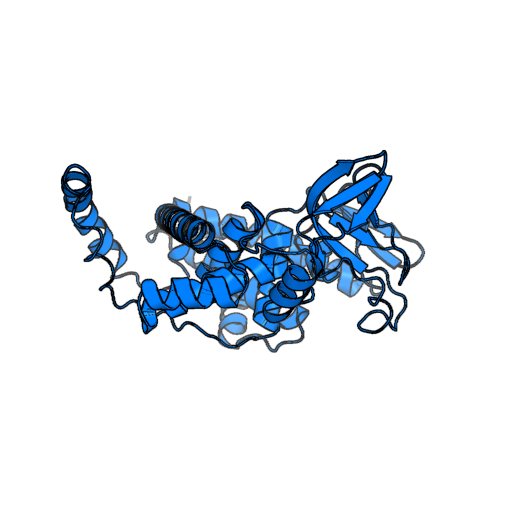 ? -21.298 11.079 -0.710 1.00 52.56 198 ALA A CA 1
ATOM 1444 C C . ALA A 1 198 ? -20.748 12.528 -0.744 1.00 52.56 198 ALA A C 1
ATOM 1446 O O . ALA A 1 198 ? -21.052 13.283 -1.665 1.00 52.56 198 ALA A O 1
ATOM 1447 N N . ARG A 1 199 ? -19.917 12.930 0.231 1.00 49.91 199 ARG A N 1
ATOM 1448 C CA . ARG A 1 199 ? -19.213 14.226 0.265 1.00 49.91 199 ARG A CA 1
ATOM 1449 C C . ARG A 1 199 ? -17.885 14.252 -0.502 1.00 49.91 199 ARG A C 1
ATOM 1451 O O . ARG A 1 199 ? -17.262 15.310 -0.578 1.00 49.91 199 ARG A O 1
ATOM 1458 N N . ALA A 1 200 ? -17.488 13.150 -1.146 1.00 49.66 200 ALA A N 1
ATOM 1459 C CA . ALA A 1 200 ? -16.304 13.085 -2.013 1.00 49.66 200 ALA A CA 1
ATOM 1460 C C . ALA A 1 200 ? -16.312 14.083 -3.198 1.00 49.66 200 ALA A C 1
ATOM 1462 O O . ALA A 1 200 ? -15.317 14.194 -3.912 1.00 49.66 200 ALA A O 1
ATOM 1463 N N . GLY A 1 201 ? -17.403 14.832 -3.406 1.00 48.97 201 GLY A N 1
ATOM 1464 C CA . GLY A 1 201 ? -17.481 15.915 -4.387 1.00 48.97 201 GLY A CA 1
ATOM 1465 C C . GLY A 1 201 ? -16.566 17.118 -4.115 1.00 48.97 201 GLY A C 1
ATOM 1466 O O . GLY A 1 201 ? -16.264 17.837 -5.059 1.00 48.97 201 GLY A O 1
ATOM 1467 N N . ASN A 1 202 ? -16.082 17.339 -2.882 1.00 45.09 202 ASN A N 1
ATOM 1468 C CA . ASN A 1 202 ? -15.417 18.611 -2.546 1.00 45.09 202 ASN A CA 1
ATOM 1469 C C . ASN A 1 202 ? -13.889 18.587 -2.393 1.00 45.09 202 ASN A C 1
ATOM 1471 O O . ASN A 1 202 ? -13.289 19.660 -2.445 1.00 45.09 202 ASN A O 1
ATOM 1475 N N . GLN A 1 203 ? -13.234 17.434 -2.219 1.00 50.31 203 GLN A N 1
ATOM 1476 C CA . GLN A 1 203 ? -11.850 17.432 -1.709 1.00 50.31 203 GLN A CA 1
ATOM 1477 C C . GLN A 1 203 ? -10.735 16.996 -2.668 1.00 50.31 203 GLN A C 1
ATOM 1479 O O . GLN A 1 203 ? -9.579 17.078 -2.276 1.00 50.31 203 GLN A O 1
ATOM 1484 N N . GLY A 1 204 ? -10.996 16.612 -3.924 1.00 51.28 204 GLY A N 1
ATOM 1485 C CA . GLY A 1 204 ? -9.862 16.223 -4.785 1.00 51.28 204 GLY A CA 1
ATOM 1486 C C . GLY A 1 204 ? -10.052 16.202 -6.294 1.00 51.28 204 GLY A C 1
ATOM 1487 O O . GLY A 1 204 ? -9.065 16.320 -7.007 1.00 51.28 204 GLY A O 1
ATOM 1488 N N . ASP A 1 205 ? -11.278 16.125 -6.811 1.00 54.16 205 ASP A N 1
ATOM 1489 C CA . ASP A 1 205 ? -11.486 15.937 -8.256 1.00 54.16 205 ASP A CA 1
ATOM 1490 C C . ASP A 1 205 ? -11.998 17.213 -8.939 1.00 54.16 205 ASP A C 1
ATOM 1492 O O . ASP A 1 205 ? -12.903 17.169 -9.770 1.00 54.16 205 ASP A O 1
ATOM 1496 N N . LYS A 1 206 ? -11.406 18.376 -8.622 1.00 56.69 206 LYS A N 1
ATOM 1497 C CA . LYS A 1 206 ? -11.744 19.641 -9.310 1.00 56.69 206 LYS A CA 1
ATOM 1498 C C . LYS A 1 206 ? -11.493 19.577 -10.824 1.00 56.69 206 LYS A C 1
ATOM 1500 O O . LYS A 1 206 ? -12.116 20.317 -11.574 1.00 56.69 206 LYS A O 1
ATOM 1505 N N . ASN A 1 207 ? -10.636 18.658 -11.275 1.00 62.34 207 ASN A N 1
ATOM 1506 C CA . ASN A 1 207 ? -10.276 18.502 -12.686 1.00 62.34 207 ASN A CA 1
ATOM 1507 C C . ASN A 1 207 ? -11.156 17.511 -13.459 1.00 62.34 207 ASN A C 1
ATOM 1509 O O . ASN A 1 207 ? -10.878 17.244 -14.627 1.00 62.34 207 ASN A O 1
ATOM 1513 N N . GLY A 1 208 ? -12.190 16.942 -12.830 1.00 70.19 208 GLY A N 1
ATOM 1514 C CA . GLY A 1 208 ? -13.105 16.003 -13.482 1.00 70.19 208 GLY A CA 1
ATOM 1515 C C . GLY A 1 208 ? -12.440 14.767 -14.095 1.00 70.19 208 GLY A C 1
ATOM 1516 O O . GLY A 1 208 ? -13.027 14.116 -14.959 1.00 70.19 208 GLY A O 1
ATOM 1517 N N . SER A 1 209 ?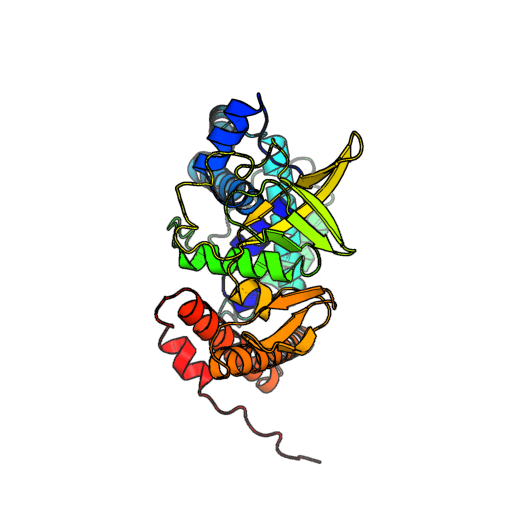 -11.220 14.445 -13.664 1.00 81.19 209 SER A N 1
ATOM 1518 C CA . SER A 1 209 ? -10.492 13.259 -14.091 1.00 81.19 209 SER A CA 1
ATOM 1519 C C . SER A 1 209 ? -11.100 12.005 -13.473 1.00 81.19 209 SER A C 1
ATOM 1521 O O . SER A 1 209 ? -11.720 12.042 -12.407 1.00 81.19 209 SER A O 1
ATOM 1523 N N . SER A 1 210 ? -10.916 10.874 -14.150 1.00 87.81 210 SER A N 1
ATOM 1524 C CA . SER A 1 210 ? -11.219 9.580 -13.552 1.00 87.81 210 SER A CA 1
ATOM 1525 C C . SER A 1 210 ? -10.355 9.356 -12.308 1.00 87.81 210 SER A C 1
ATOM 1527 O O . SER A 1 210 ? -9.247 9.884 -12.220 1.00 87.81 210 SER A O 1
ATOM 1529 N N . SER A 1 211 ? -10.860 8.586 -11.345 1.00 92.06 211 SER A N 1
ATOM 1530 C CA . SER A 1 211 ? -10.088 8.220 -10.156 1.00 92.06 211 SER A CA 1
ATOM 1531 C C . SER A 1 211 ? -9.978 6.714 -9.991 1.00 92.06 211 SER A C 1
ATOM 1533 O O . SER A 1 211 ? -10.877 5.953 -10.367 1.00 92.06 211 SER A O 1
ATOM 1535 N N . TRP A 1 212 ? -8.840 6.308 -9.441 1.00 94.88 212 TRP A N 1
ATOM 1536 C CA . TRP A 1 212 ? -8.420 4.925 -9.320 1.00 94.88 212 TRP A CA 1
ATOM 1537 C C . TRP A 1 212 ? -8.485 4.474 -7.874 1.00 94.88 212 TRP A C 1
ATOM 1539 O O . TRP A 1 212 ? -8.169 5.232 -6.955 1.00 94.88 212 TRP A O 1
ATOM 1549 N N . TRP A 1 213 ? -8.922 3.238 -7.689 1.00 96.50 213 TRP A N 1
ATOM 1550 C CA . TRP A 1 213 ? -9.182 2.672 -6.380 1.00 96.50 213 TRP A CA 1
ATOM 1551 C C . TRP A 1 213 ? -8.694 1.236 -6.346 1.00 96.50 213 TRP A C 1
ATOM 1553 O O . TRP A 1 213 ? -8.898 0.478 -7.292 1.00 96.50 213 TRP A O 1
ATOM 1563 N N . LEU A 1 214 ? -8.068 0.876 -5.239 1.00 97.44 214 LEU A N 1
ATOM 1564 C CA . LEU A 1 214 ? -7.814 -0.497 -4.851 1.00 97.44 214 LEU A CA 1
ATOM 1565 C C . LEU A 1 214 ? -8.903 -0.939 -3.875 1.00 97.44 214 LEU A C 1
ATOM 1567 O O . LEU A 1 214 ? -9.404 -0.114 -3.106 1.00 97.44 214 LEU A O 1
ATOM 1571 N N . TYR A 1 215 ? -9.243 -2.222 -3.873 1.00 97.50 215 TYR A N 1
ATOM 1572 C CA . TYR A 1 215 ? -10.110 -2.816 -2.858 1.00 97.50 215 TYR A CA 1
ATOM 1573 C C . TYR A 1 215 ? -9.525 -4.130 -2.325 1.00 97.50 215 TYR A C 1
ATOM 1575 O O . TYR A 1 215 ? -8.827 -4.852 -3.037 1.00 97.50 215 TYR A O 1
ATOM 1583 N N . GLY A 1 216 ? -9.800 -4.440 -1.060 1.00 96.31 216 GLY A N 1
ATOM 1584 C CA . GLY A 1 216 ? -9.383 -5.692 -0.432 1.00 96.31 216 GLY A CA 1
ATOM 1585 C C . GLY A 1 216 ? -10.254 -6.866 -0.871 1.00 96.31 216 GLY A C 1
ATOM 1586 O O . GLY A 1 216 ? -9.737 -7.866 -1.361 1.00 96.31 216 GLY A O 1
ATO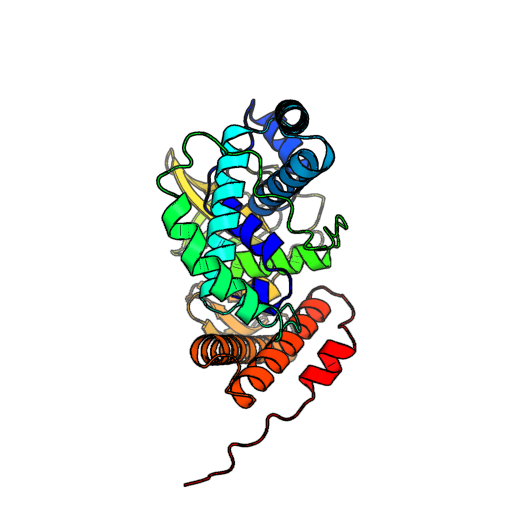M 1587 N N . ASP A 1 217 ? -11.576 -6.714 -0.756 1.00 96.06 217 ASP A N 1
ATOM 1588 C CA . ASP A 1 217 ? -12.550 -7.773 -1.047 1.00 96.06 217 ASP A CA 1
ATOM 1589 C C . ASP A 1 217 ? -13.808 -7.222 -1.746 1.00 96.06 217 ASP A C 1
ATOM 1591 O O . ASP A 1 217 ? -14.124 -6.029 -1.654 1.00 96.06 217 ASP A O 1
ATOM 1595 N N . LEU A 1 218 ? -14.523 -8.094 -2.461 1.00 96.19 218 LEU A N 1
ATOM 1596 C CA . LEU A 1 218 ? -15.756 -7.797 -3.185 1.00 96.19 218 LEU A CA 1
ATOM 1597 C C . LEU A 1 218 ? -16.925 -8.587 -2.589 1.00 96.19 218 LEU A C 1
ATOM 1599 O O . LEU A 1 218 ? -17.074 -9.785 -2.818 1.00 96.19 218 LEU A O 1
ATOM 1603 N N . GLN A 1 219 ? -17.829 -7.897 -1.897 1.00 95.94 219 GLN A N 1
ATOM 1604 C CA . GLN A 1 219 ? -18.995 -8.529 -1.285 1.00 95.94 219 GLN A CA 1
ATOM 1605 C C . GLN A 1 219 ? -20.252 -8.298 -2.127 1.00 95.94 219 GLN A C 1
ATOM 1607 O O . GLN A 1 219 ? -20.608 -7.158 -2.411 1.00 95.94 219 GLN A O 1
ATOM 1612 N N . SER A 1 220 ? -20.971 -9.361 -2.489 1.00 95.31 220 SER A N 1
ATOM 1613 C CA . SER A 1 220 ? -22.247 -9.243 -3.210 1.00 95.31 220 SER A CA 1
ATOM 1614 C C . SER A 1 220 ? -23.431 -9.408 -2.258 1.00 95.31 220 SER A C 1
ATOM 1616 O O . SER A 1 220 ? -23.520 -10.397 -1.538 1.00 95.31 220 SER A O 1
ATOM 1618 N N . SER A 1 221 ? -24.346 -8.438 -2.248 1.00 95.44 221 SER A N 1
ATOM 1619 C CA . SER A 1 221 ? -25.567 -8.470 -1.436 1.00 95.44 221 SER A CA 1
ATOM 1620 C C . SER A 1 221 ? -26.707 -7.748 -2.153 1.00 95.44 221 SER A C 1
ATOM 1622 O O . SER A 1 221 ? -26.515 -6.667 -2.708 1.00 95.44 221 SER A O 1
ATOM 1624 N N . GLY A 1 222 ? -27.898 -8.355 -2.183 1.00 92.50 222 GLY A N 1
ATOM 1625 C CA . GLY A 1 222 ? -29.091 -7.747 -2.790 1.00 92.50 222 GLY A CA 1
ATOM 1626 C C . GLY A 1 222 ? -28.924 -7.361 -4.268 1.00 92.50 222 GLY A C 1
ATOM 1627 O O . GLY A 1 222 ? -29.430 -6.324 -4.690 1.00 92.50 222 GLY A O 1
ATOM 1628 N N . GLY A 1 223 ? -28.158 -8.141 -5.041 1.00 94.06 223 GLY A N 1
ATOM 1629 C CA . GLY A 1 223 ? -27.875 -7.855 -6.455 1.00 94.06 223 GLY A CA 1
ATOM 1630 C C . GLY A 1 223 ? -26.908 -6.688 -6.696 1.00 94.06 223 GLY A C 1
ATOM 1631 O O . GLY A 1 223 ? -26.758 -6.248 -7.833 1.00 94.06 223 GLY A O 1
ATOM 1632 N N . ARG A 1 224 ? -26.252 -6.173 -5.649 1.00 95.50 224 ARG A N 1
ATOM 1633 C CA . ARG A 1 224 ? -25.215 -5.138 -5.737 1.00 95.50 224 ARG A CA 1
ATOM 1634 C C . ARG A 1 224 ? -23.889 -5.670 -5.210 1.00 95.50 224 ARG A C 1
ATOM 1636 O O . ARG A 1 224 ? -23.862 -6.408 -4.227 1.00 95.50 224 ARG A O 1
ATOM 1643 N N . SER A 1 225 ? -22.794 -5.262 -5.842 1.00 96.88 225 SER A N 1
ATOM 1644 C CA . SER A 1 225 ? -21.439 -5.567 -5.380 1.00 96.88 225 SER A CA 1
ATOM 1645 C C . SER A 1 225 ? -20.854 -4.375 -4.623 1.00 96.88 225 SER A C 1
ATOM 1647 O O . SER A 1 225 ? -20.964 -3.230 -5.069 1.00 96.88 225 SER A O 1
ATOM 1649 N N . TYR A 1 226 ? -20.235 -4.649 -3.480 1.00 96.88 226 TYR A N 1
ATOM 1650 C CA . TYR A 1 226 ? -19.663 -3.675 -2.561 1.00 96.88 226 TYR A CA 1
ATOM 1651 C C . TYR A 1 226 ? -18.150 -3.872 -2.460 1.00 96.88 226 TYR A C 1
ATOM 1653 O O . TYR A 1 226 ? -17.686 -4.973 -2.168 1.00 96.88 226 TYR A O 1
ATOM 1661 N N . LEU A 1 227 ? -17.394 -2.798 -2.679 1.00 97.19 227 LEU A N 1
ATOM 1662 C CA . LEU A 1 227 ? -15.944 -2.761 -2.495 1.00 97.19 227 LEU A CA 1
ATOM 1663 C C . LEU A 1 227 ? -15.633 -2.586 -1.005 1.00 97.19 227 LEU A C 1
ATOM 1665 O O . LEU A 1 227 ? -16.019 -1.572 -0.419 1.00 97.19 227 LEU A O 1
ATOM 1669 N N . GLN A 1 228 ? -14.950 -3.555 -0.401 1.00 96.69 228 GLN A N 1
ATOM 1670 C CA . GLN A 1 228 ? -14.485 -3.507 0.988 1.00 96.69 228 GLN A CA 1
ATOM 1671 C C . GLN A 1 228 ? -12.990 -3.164 1.037 1.00 96.69 228 GLN A C 1
ATOM 1673 O O . GLN A 1 228 ? -12.246 -3.517 0.122 1.00 96.69 228 GLN A O 1
ATOM 1678 N N . GLY A 1 229 ? -12.539 -2.499 2.106 1.00 96.25 229 GLY A N 1
ATOM 1679 C CA . GLY A 1 229 ? -11.117 -2.198 2.317 1.00 96.25 229 GLY A CA 1
ATOM 1680 C C . GLY A 1 229 ? -10.524 -1.359 1.185 1.00 96.25 229 GLY A C 1
ATOM 1681 O O . GLY A 1 229 ? -9.606 -1.799 0.499 1.00 96.25 229 GLY A O 1
ATOM 1682 N N . THR A 1 230 ? -11.110 -0.194 0.922 1.00 97.25 230 THR A N 1
ATOM 1683 C CA . THR A 1 230 ? -10.768 0.623 -0.244 1.00 97.25 230 THR A CA 1
ATOM 1684 C C . THR A 1 230 ? -9.614 1.580 0.031 1.00 97.25 230 THR A C 1
ATOM 1686 O O . THR A 1 230 ? -9.511 2.171 1.108 1.00 97.25 230 THR A O 1
ATOM 1689 N N . THR A 1 231 ? -8.769 1.772 -0.978 1.00 97.31 231 THR A N 1
ATOM 1690 C CA . THR A 1 231 ? -7.627 2.691 -0.953 1.00 97.31 231 THR A CA 1
ATOM 1691 C C . THR A 1 231 ? -7.603 3.482 -2.250 1.00 97.31 231 THR A C 1
ATOM 1693 O O . THR A 1 231 ? -7.605 2.899 -3.334 1.00 97.31 231 THR A O 1
ATOM 1696 N N . ARG A 1 232 ? -7.588 4.815 -2.164 1.00 95.81 232 ARG A N 1
ATOM 1697 C CA . ARG A 1 232 ? -7.415 5.664 -3.349 1.00 95.81 232 ARG A CA 1
ATOM 1698 C C . ARG A 1 232 ? -6.000 5.498 -3.916 1.00 95.81 232 ARG A C 1
ATOM 1700 O O . ARG A 1 232 ? -5.039 5.475 -3.155 1.00 95.81 232 ARG A O 1
ATOM 1707 N N . LEU A 1 233 ? -5.888 5.417 -5.241 1.00 95.56 233 LEU A N 1
ATOM 1708 C CA . LEU A 1 233 ? -4.619 5.313 -5.960 1.00 95.56 233 LEU A CA 1
ATOM 1709 C C . LEU A 1 233 ? -4.409 6.490 -6.919 1.00 95.56 233 LEU A C 1
ATOM 1711 O O . LEU A 1 233 ? -5.357 7.067 -7.462 1.00 95.56 233 LEU A O 1
ATOM 1715 N N . GLU A 1 234 ? -3.142 6.797 -7.165 1.00 93.31 234 GLU A N 1
ATOM 1716 C CA . GLU A 1 234 ? -2.683 7.697 -8.218 1.00 93.31 234 GLU A CA 1
ATOM 1717 C C . GLU A 1 234 ? -2.435 6.930 -9.524 1.00 93.31 234 GLU A C 1
ATOM 1719 O O . GLU A 1 234 ? -2.155 5.730 -9.523 1.00 93.31 234 GLU A O 1
ATOM 1724 N N . GLU A 1 235 ? -2.521 7.616 -10.668 1.00 92.56 235 GLU A N 1
ATOM 1725 C CA . GLU A 1 235 ? -2.436 6.958 -11.982 1.00 92.56 235 GLU A CA 1
ATOM 1726 C C . GLU A 1 235 ? -1.109 6.214 -12.190 1.00 92.56 235 GLU A C 1
ATOM 1728 O O . GLU A 1 235 ? -1.096 5.116 -12.746 1.00 92.56 235 GLU A O 1
ATOM 1733 N N . TRP A 1 236 ? 0.007 6.776 -11.714 1.00 94.00 236 TRP A N 1
ATOM 1734 C CA . TRP A 1 236 ? 1.317 6.135 -11.837 1.00 94.00 236 TRP A CA 1
ATOM 1735 C C . TRP A 1 236 ? 1.432 4.888 -10.953 1.00 94.00 236 TRP A C 1
ATOM 1737 O O . TRP A 1 236 ? 2.084 3.929 -11.359 1.00 94.00 236 TRP A O 1
ATOM 1747 N N . GLN A 1 237 ? 0.760 4.844 -9.796 1.00 96.00 237 GLN A N 1
ATOM 1748 C CA . GLN A 1 237 ? 0.745 3.656 -8.935 1.00 96.00 237 GLN A CA 1
ATOM 1749 C C . GLN A 1 237 ? 0.060 2.497 -9.660 1.00 96.00 237 GLN A C 1
ATOM 1751 O O . GLN A 1 237 ? 0.599 1.392 -9.718 1.00 96.00 237 GLN A O 1
ATOM 1756 N N . VAL A 1 238 ? -1.082 2.773 -10.299 1.00 96.06 238 VAL A N 1
ATOM 1757 C CA . VAL A 1 238 ? -1.786 1.794 -11.138 1.00 96.06 238 VAL A CA 1
ATOM 1758 C C . VAL A 1 238 ? -0.924 1.387 -12.335 1.00 96.06 238 VAL A C 1
ATOM 1760 O O . VAL A 1 238 ? -0.806 0.203 -12.635 1.00 96.06 238 VAL A O 1
ATOM 1763 N N . GLY A 1 239 ? -0.279 2.346 -13.003 1.00 95.12 239 GLY A N 1
ATOM 1764 C CA . GLY A 1 239 ? 0.560 2.083 -14.175 1.00 95.12 239 GLY A CA 1
ATOM 1765 C C . GLY A 1 239 ? 1.792 1.225 -13.875 1.00 95.12 239 GLY A C 1
ATOM 1766 O O . GLY A 1 239 ? 2.158 0.377 -14.687 1.00 95.12 239 GLY A O 1
ATOM 1767 N N . LEU A 1 240 ? 2.420 1.400 -12.710 1.00 95.50 240 LEU A N 1
ATOM 1768 C CA . LEU A 1 240 ? 3.618 0.649 -12.325 1.00 95.50 240 LEU A CA 1
ATOM 1769 C C . LEU A 1 240 ? 3.300 -0.690 -11.651 1.00 95.50 240 LEU A C 1
ATOM 1771 O O . LEU A 1 240 ? 3.974 -1.680 -11.938 1.00 95.50 240 LEU A O 1
ATOM 1775 N N . PHE A 1 241 ? 2.285 -0.731 -10.784 1.00 96.38 241 PHE A N 1
ATOM 1776 C CA . PHE A 1 241 ? 2.033 -1.871 -9.893 1.00 96.38 241 PHE A CA 1
ATOM 1777 C C . PHE A 1 241 ? 0.692 -2.569 -10.121 1.00 96.38 241 PHE A C 1
ATOM 1779 O O . PHE A 1 241 ? 0.524 -3.707 -9.696 1.00 96.38 241 PHE A O 1
ATOM 1786 N N . GLY A 1 242 ? -0.249 -1.920 -10.804 1.00 95.94 242 GLY A N 1
ATOM 1787 C CA . GLY A 1 242 ? -1.550 -2.491 -11.122 1.00 95.94 242 GLY A CA 1
ATOM 1788 C C . GLY A 1 242 ? -1.505 -3.452 -12.308 1.00 95.94 242 GLY A C 1
ATOM 1789 O O . GLY A 1 242 ? -0.638 -3.358 -13.181 1.00 95.94 242 GLY A O 1
ATOM 1790 N N . GLY A 1 243 ? -2.480 -4.351 -12.364 1.00 94.81 243 GLY A N 1
ATOM 1791 C CA . GLY A 1 243 ? -2.673 -5.329 -13.426 1.00 94.81 243 GLY A CA 1
ATOM 1792 C C . GLY A 1 243 ? -1.673 -6.486 -13.419 1.00 94.81 243 GLY A C 1
ATOM 1793 O O . GLY A 1 243 ? -0.480 -6.309 -13.167 1.00 94.81 243 GLY A O 1
ATOM 1794 N N . LEU A 1 244 ? -2.153 -7.685 -13.745 1.00 93.56 244 LEU A N 1
ATOM 1795 C CA . LEU A 1 244 ? -1.312 -8.880 -13.891 1.00 93.56 244 LEU A CA 1
ATOM 1796 C C . LEU A 1 244 ? -0.606 -8.913 -15.249 1.00 93.56 244 LEU A C 1
ATOM 1798 O O . LEU A 1 244 ? 0.530 -9.374 -15.369 1.00 93.56 244 LEU A O 1
ATOM 1802 N N . LYS A 1 245 ? -1.285 -8.419 -16.284 1.00 93.50 245 LYS A N 1
ATOM 1803 C CA . LYS A 1 245 ? -0.793 -8.329 -17.656 1.00 93.50 245 LYS A CA 1
ATOM 1804 C C . LYS A 1 245 ? -0.861 -6.882 -18.110 1.00 93.50 245 LYS A C 1
ATOM 1806 O O . LYS A 1 245 ? -1.809 -6.169 -17.795 1.00 93.50 245 LYS A O 1
ATOM 1811 N N . PHE A 1 246 ? 0.118 -6.469 -18.904 1.00 93.12 246 PHE A N 1
ATOM 1812 C CA . PHE A 1 246 ? 0.063 -5.187 -19.591 1.00 93.12 246 PHE A CA 1
ATOM 1813 C C . PHE A 1 246 ? 0.352 -5.370 -21.078 1.00 93.12 246 PHE A C 1
ATOM 1815 O O . PHE A 1 246 ? 1.120 -6.249 -21.473 1.00 93.12 246 PHE A O 1
ATOM 1822 N N . LYS A 1 247 ? -0.281 -4.534 -21.895 1.00 92.81 247 LYS A N 1
ATOM 1823 C CA . LYS A 1 247 ? -0.056 -4.433 -23.333 1.00 92.81 247 LYS A CA 1
ATOM 1824 C C . LYS A 1 247 ? 0.068 -2.960 -23.699 1.00 92.81 247 LYS A C 1
ATOM 1826 O O . LYS A 1 247 ? -0.685 -2.132 -23.195 1.00 92.81 247 LYS A O 1
ATOM 1831 N N . GLU A 1 248 ? 1.004 -2.634 -24.578 1.00 90.81 248 GLU A N 1
ATOM 1832 C CA . GLU A 1 248 ? 1.037 -1.312 -25.195 1.00 90.81 248 GLU A CA 1
ATOM 1833 C C . GLU A 1 248 ? -0.148 -1.179 -26.160 1.00 90.81 248 GLU A C 1
ATOM 1835 O O . GLU A 1 248 ? -0.388 -2.046 -27.005 1.00 90.81 248 GLU A O 1
ATOM 1840 N N . SER A 1 249 ? -0.928 -0.119 -25.991 1.00 89.00 249 SER A N 1
ATOM 1841 C CA . SER A 1 249 ? -2.095 0.178 -26.812 1.00 89.00 249 SER A CA 1
ATOM 1842 C C . SER A 1 249 ? -1.999 1.602 -27.344 1.00 89.00 249 SER A C 1
ATOM 1844 O O . SER A 1 249 ? -1.313 2.451 -26.778 1.00 89.00 249 SER A O 1
ATOM 1846 N N . PHE A 1 250 ? -2.691 1.876 -28.444 1.00 87.19 250 PHE A N 1
ATOM 1847 C CA . PHE A 1 250 ? -2.812 3.220 -28.985 1.00 87.19 250 PHE A CA 1
ATOM 1848 C C . PHE A 1 250 ? -4.253 3.691 -28.833 1.00 87.19 250 PHE A C 1
ATOM 1850 O O . PHE A 1 250 ? -5.173 3.085 -29.382 1.00 87.19 250 PHE A O 1
ATOM 1857 N N . ASN A 1 251 ? -4.447 4.788 -28.105 1.00 83.12 251 ASN A N 1
ATOM 1858 C CA . ASN A 1 251 ? -5.738 5.446 -27.983 1.00 83.12 251 ASN A CA 1
ATOM 1859 C C . ASN A 1 251 ? -5.687 6.779 -28.738 1.00 83.12 251 ASN A C 1
ATOM 1861 O O . ASN A 1 251 ? -4.880 7.649 -28.412 1.00 83.12 251 ASN A O 1
ATOM 1865 N N . ALA A 1 252 ? -6.585 6.968 -29.708 1.00 78.94 252 ALA A N 1
ATOM 1866 C CA . ALA A 1 252 ? -6.633 8.164 -30.552 1.00 78.94 252 ALA A CA 1
ATOM 1867 C C . ALA A 1 252 ? -6.701 9.492 -29.763 1.00 78.94 252 ALA A C 1
ATOM 1869 O O . ALA A 1 252 ? -6.270 10.519 -30.275 1.00 78.94 252 ALA A O 1
ATOM 1870 N N . GLY A 1 253 ? -7.202 9.481 -28.520 1.00 76.69 253 GLY A N 1
ATOM 1871 C CA . GLY A 1 253 ? -7.273 10.661 -27.651 1.00 76.69 253 GLY A CA 1
ATOM 1872 C C . GLY A 1 253 ? -6.126 10.822 -26.644 1.00 76.69 253 GLY A C 1
ATOM 1873 O O . GLY A 1 253 ? -5.964 11.911 -26.097 1.00 76.69 253 GLY A O 1
ATOM 1874 N N . LYS A 1 254 ? -5.342 9.771 -26.365 1.00 71.88 254 LYS A N 1
ATOM 1875 C CA . LYS A 1 254 ? -4.257 9.792 -25.355 1.00 71.88 254 LYS A CA 1
ATOM 1876 C C . LYS A 1 254 ? -2.868 9.464 -25.922 1.00 71.88 254 LYS A C 1
ATOM 1878 O O . LYS A 1 254 ? -1.880 9.573 -25.204 1.00 71.88 254 LYS A O 1
ATOM 1883 N N . GLY A 1 255 ? -2.783 9.071 -27.192 1.00 80.88 255 GLY A N 1
ATOM 1884 C CA . GLY A 1 255 ? -1.574 8.510 -27.787 1.00 80.88 255 GLY A CA 1
ATOM 1885 C C . GLY A 1 255 ? -1.301 7.088 -27.288 1.00 80.88 255 GLY A C 1
ATOM 1886 O O . GLY A 1 255 ? -2.226 6.339 -26.969 1.00 80.88 255 GLY A O 1
ATOM 1887 N N . THR A 1 256 ? -0.023 6.712 -27.232 1.00 84.56 256 THR A N 1
ATOM 1888 C CA . THR A 1 256 ? 0.432 5.438 -26.656 1.00 84.56 256 THR A CA 1
ATOM 1889 C C . THR A 1 256 ? 0.016 5.353 -25.191 1.00 84.56 256 THR A C 1
ATOM 1891 O O . THR A 1 256 ? 0.436 6.196 -24.409 1.00 84.56 256 THR A O 1
ATOM 1894 N N . CYS A 1 257 ? -0.778 4.359 -24.802 1.00 88.00 257 CYS A N 1
ATOM 1895 C CA . CYS A 1 257 ? -1.190 4.100 -23.424 1.00 88.00 257 CYS A CA 1
ATOM 1896 C C . CYS A 1 257 ? -0.883 2.653 -23.014 1.00 88.00 257 CYS A C 1
ATOM 1898 O O . CYS A 1 257 ? -0.632 1.777 -23.844 1.00 88.00 257 CYS A O 1
ATOM 1900 N N . MET A 1 258 ? -0.900 2.394 -21.709 1.00 91.25 258 MET A N 1
ATOM 1901 C CA . MET A 1 258 ? -0.753 1.056 -21.157 1.00 91.25 258 MET A CA 1
ATOM 1902 C C . MET A 1 258 ? -2.138 0.454 -20.919 1.00 91.25 258 MET A C 1
ATOM 1904 O O . MET A 1 258 ? -2.935 0.994 -20.153 1.00 91.25 258 MET A O 1
ATOM 1908 N N . GLN A 1 259 ? -2.427 -0.675 -21.562 1.00 93.25 259 GLN A N 1
ATOM 1909 C CA . GLN A 1 259 ? -3.625 -1.457 -21.291 1.00 93.25 259 GLN A CA 1
ATOM 1910 C C . GLN A 1 259 ? -3.310 -2.539 -20.253 1.00 93.25 259 GLN A C 1
ATOM 1912 O O . GLN A 1 259 ? -2.562 -3.472 -20.545 1.00 93.25 259 GLN A O 1
ATOM 1917 N N . LEU A 1 260 ? -3.883 -2.429 -19.057 1.00 94.31 260 LEU A N 1
ATOM 1918 C CA . LEU A 1 260 ? -3.763 -3.402 -17.974 1.00 94.31 260 LEU A CA 1
ATOM 1919 C C . LEU A 1 260 ? -4.943 -4.381 -18.008 1.00 94.31 260 LEU A C 1
ATOM 1921 O O . LEU A 1 260 ? -6.103 -3.976 -18.126 1.00 94.31 260 LEU A O 1
ATOM 1925 N N . ASP A 1 261 ? -4.636 -5.677 -17.945 1.00 94.62 261 ASP A N 1
ATOM 1926 C CA . ASP A 1 261 ? -5.589 -6.800 -17.928 1.00 94.62 261 ASP A CA 1
ATOM 1927 C C . ASP A 1 261 ? -6.671 -6.761 -19.025 1.00 94.62 261 ASP A C 1
ATOM 1929 O O . ASP A 1 261 ? -7.747 -7.338 -18.887 1.00 94.62 261 ASP A O 1
ATOM 1933 N N . GLY A 1 262 ? -6.396 -6.077 -20.138 1.00 92.50 262 GLY A N 1
ATOM 1934 C CA . GLY A 1 262 ? -7.305 -5.972 -21.282 1.00 92.50 262 GLY A CA 1
ATOM 1935 C C . GLY A 1 262 ? -8.505 -5.037 -21.090 1.00 92.50 262 GLY A C 1
ATOM 1936 O O . GLY A 1 262 ? -9.276 -4.872 -22.033 1.00 92.50 262 GLY A O 1
ATOM 1937 N N . TRP A 1 263 ? -8.671 -4.394 -19.929 1.00 92.81 263 TRP A N 1
ATOM 1938 C CA . TRP A 1 263 ? -9.841 -3.541 -19.659 1.00 92.81 263 TRP A CA 1
ATOM 1939 C C . TRP A 1 263 ? -9.507 -2.155 -19.102 1.00 92.81 263 TRP A C 1
ATOM 1941 O O . TRP A 1 263 ? -10.321 -1.239 -19.238 1.00 92.81 263 TRP A O 1
ATOM 1951 N N . LEU A 1 264 ? -8.323 -1.972 -18.512 1.00 92.25 264 LEU A N 1
ATOM 1952 C CA . LEU A 1 264 ? -7.897 -0.691 -17.959 1.00 92.25 264 LEU A CA 1
ATOM 1953 C C . LEU A 1 264 ? -6.920 0.009 -18.877 1.00 92.25 264 LEU A C 1
ATOM 1955 O O . LEU A 1 264 ? -5.865 -0.526 -19.179 1.00 92.25 264 LEU A O 1
ATOM 1959 N N . GLU A 1 265 ? -7.234 1.239 -19.256 1.00 92.00 265 GLU A N 1
ATOM 1960 C CA . GLU A 1 265 ? -6.304 2.098 -19.979 1.00 92.00 265 GLU A CA 1
ATOM 1961 C C . GLU A 1 265 ? -5.698 3.121 -19.023 1.00 92.00 265 GLU A C 1
ATOM 1963 O O . GLU A 1 265 ? -6.370 4.057 -18.577 1.00 92.00 265 GLU A O 1
ATOM 1968 N N . VAL A 1 266 ? -4.413 2.944 -18.731 1.00 91.12 266 VAL A N 1
ATOM 1969 C CA . VAL A 1 266 ? -3.617 3.836 -17.892 1.00 91.12 266 VAL A CA 1
ATOM 1970 C C . VAL A 1 266 ? -2.612 4.563 -18.773 1.00 91.12 266 VAL A C 1
ATOM 1972 O O . VAL A 1 266 ? -1.929 3.964 -19.601 1.00 91.12 266 VAL A O 1
ATOM 1975 N N . GLY A 1 267 ? -2.528 5.877 -18.621 1.00 84.06 267 GLY A N 1
ATOM 1976 C CA . GLY A 1 267 ? -1.571 6.681 -19.365 1.00 84.06 267 GLY A CA 1
ATOM 1977 C C . GLY A 1 267 ? -1.861 8.166 -19.244 1.00 84.06 267 GLY A C 1
ATOM 1978 O O . GLY A 1 267 ? -3.022 8.586 -19.203 1.00 84.06 267 GLY A O 1
ATOM 1979 N N . GLY A 1 268 ? -0.786 8.945 -19.208 1.00 83.00 268 GLY A N 1
ATOM 1980 C CA . GLY A 1 268 ? -0.822 10.393 -19.275 1.00 83.00 268 GLY A CA 1
ATOM 1981 C C . GLY A 1 268 ? -1.135 10.893 -20.684 1.00 83.00 268 GLY A C 1
ATOM 1982 O O . GLY A 1 268 ? -1.183 10.138 -21.655 1.00 83.00 268 GLY A O 1
ATOM 1983 N N . ARG A 1 269 ? -1.320 12.211 -20.797 1.00 81.06 269 ARG A N 1
ATOM 1984 C CA . ARG A 1 269 ? -1.556 12.893 -22.083 1.00 81.06 269 ARG A CA 1
ATOM 1985 C C . ARG A 1 269 ? -0.310 12.942 -22.971 1.00 81.06 269 ARG A C 1
ATOM 1987 O O . ARG A 1 269 ? -0.418 13.191 -24.165 1.00 81.06 269 ARG A O 1
ATOM 1994 N N . MET A 1 270 ? 0.869 12.768 -22.375 1.00 85.44 270 MET A N 1
ATOM 1995 C CA . MET A 1 270 ? 2.155 12.887 -23.049 1.00 85.44 270 MET A CA 1
ATOM 1996 C C . MET A 1 270 ? 2.741 11.508 -23.340 1.00 85.44 270 MET A C 1
ATOM 1998 O O . MET A 1 270 ? 2.929 10.705 -22.428 1.00 85.44 270 MET A O 1
ATOM 2002 N N . LYS A 1 271 ? 3.116 11.278 -24.604 1.00 86.19 271 LYS A N 1
ATOM 2003 C CA . LYS A 1 271 ? 3.768 10.040 -25.058 1.00 86.19 271 LYS A CA 1
ATOM 2004 C C . LYS A 1 271 ? 5.019 9.704 -24.235 1.00 86.19 271 LYS A C 1
ATOM 2006 O O . LYS A 1 271 ? 5.133 8.582 -23.759 1.00 86.19 271 LYS A O 1
ATOM 2011 N N . ALA A 1 272 ? 5.880 10.692 -23.980 1.00 87.81 272 ALA A N 1
ATOM 2012 C CA . ALA A 1 272 ? 7.104 10.512 -23.195 1.00 87.81 272 ALA A CA 1
ATOM 2013 C C . ALA A 1 272 ? 6.837 10.004 -21.764 1.00 87.81 272 ALA A C 1
ATOM 2015 O O . ALA A 1 272 ? 7.591 9.192 -21.241 1.00 87.81 272 ALA A O 1
ATOM 2016 N N . THR A 1 273 ? 5.740 10.437 -21.131 1.00 87.81 273 THR A N 1
ATOM 2017 C CA . THR A 1 273 ? 5.341 9.935 -19.806 1.00 87.81 273 THR A CA 1
ATOM 2018 C C . THR A 1 273 ? 4.954 8.461 -19.868 1.00 87.81 273 THR A C 1
ATOM 2020 O O . THR A 1 273 ? 5.307 7.693 -18.979 1.00 87.81 273 THR A O 1
ATOM 2023 N N . ASN A 1 274 ? 4.252 8.051 -20.923 1.00 87.12 274 ASN A N 1
ATOM 2024 C CA . ASN A 1 274 ? 3.815 6.666 -21.088 1.00 87.12 274 ASN A CA 1
ATOM 2025 C C . ASN A 1 274 ? 4.994 5.740 -21.417 1.00 87.12 274 ASN A C 1
ATOM 2027 O O . ASN A 1 274 ? 5.079 4.649 -20.858 1.00 87.12 274 ASN A O 1
ATOM 2031 N N . GLU A 1 275 ? 5.939 6.203 -22.239 1.00 89.00 275 GLU A N 1
ATOM 2032 C CA . GLU A 1 275 ? 7.214 5.516 -22.488 1.00 89.00 275 GLU A CA 1
ATOM 2033 C C . GLU A 1 275 ? 8.027 5.363 -21.195 1.00 89.00 275 GLU A C 1
ATOM 2035 O O . GLU A 1 275 ? 8.468 4.261 -20.875 1.00 89.00 275 GLU A O 1
ATOM 2040 N N . LEU A 1 276 ? 8.139 6.426 -20.390 1.00 89.62 276 LEU A N 1
ATOM 2041 C CA . LEU A 1 276 ? 8.817 6.371 -19.095 1.00 89.62 276 LEU A CA 1
ATOM 2042 C C . LEU A 1 276 ? 8.165 5.360 -18.140 1.00 89.62 276 LEU A C 1
ATOM 2044 O O . LEU A 1 276 ? 8.871 4.591 -17.496 1.00 89.62 276 LEU A O 1
ATOM 2048 N N . LEU A 1 277 ? 6.831 5.325 -18.048 1.00 90.75 277 LEU A N 1
ATOM 2049 C CA . LEU A 1 277 ? 6.125 4.346 -17.211 1.00 90.75 277 LEU A CA 1
ATOM 2050 C C . LEU A 1 277 ? 6.371 2.902 -17.675 1.00 90.75 277 LEU A C 1
ATOM 2052 O O . LEU A 1 277 ? 6.505 2.007 -16.839 1.00 90.75 277 LEU A O 1
ATOM 2056 N N . LEU A 1 278 ? 6.446 2.666 -18.989 1.00 90.94 278 LEU A N 1
ATOM 2057 C CA . LEU A 1 278 ? 6.771 1.352 -19.549 1.00 90.94 278 LEU A CA 1
ATOM 2058 C C . LEU A 1 278 ? 8.197 0.922 -19.188 1.00 90.94 278 LEU A C 1
ATOM 2060 O O . LEU A 1 278 ? 8.391 -0.223 -18.770 1.00 90.94 278 LEU A O 1
ATOM 2064 N N . GLU A 1 279 ? 9.174 1.823 -19.305 1.00 91.62 279 GLU A N 1
ATOM 2065 C CA . GLU A 1 279 ? 10.562 1.552 -18.910 1.00 91.62 279 GLU A CA 1
ATOM 2066 C C . GLU A 1 279 ? 10.686 1.321 -17.400 1.00 91.62 279 GLU A C 1
ATOM 2068 O O . GLU A 1 279 ? 11.205 0.289 -16.980 1.00 91.62 279 GLU A O 1
ATOM 2073 N N . LEU A 1 280 ? 10.080 2.174 -16.568 1.00 92.94 280 LEU A N 1
ATOM 2074 C CA . LEU A 1 280 ? 10.068 1.991 -15.113 1.00 92.94 280 LEU A CA 1
ATOM 2075 C C . LEU A 1 280 ? 9.444 0.652 -14.699 1.00 92.94 280 LEU A C 1
ATOM 2077 O O . LEU A 1 280 ? 9.933 -0.009 -13.785 1.00 92.94 280 LEU A O 1
ATOM 2081 N N . ARG A 1 281 ? 8.388 0.196 -15.384 1.00 93.19 281 ARG A N 1
ATOM 2082 C CA . ARG A 1 281 ? 7.785 -1.117 -15.113 1.00 93.19 281 ARG A CA 1
ATOM 2083 C C . ARG A 1 281 ? 8.709 -2.278 -15.505 1.00 93.19 281 ARG A C 1
ATOM 2085 O O . ARG A 1 281 ? 8.672 -3.334 -14.866 1.00 93.19 281 ARG A O 1
ATOM 2092 N N . LYS A 1 282 ? 9.540 -2.131 -16.544 1.00 91.56 282 LYS A N 1
ATOM 2093 C CA . LYS A 1 282 ? 10.607 -3.102 -16.861 1.00 91.56 282 LYS A CA 1
ATOM 2094 C C . LYS A 1 282 ? 11.670 -3.095 -15.762 1.00 91.56 282 LYS A C 1
ATOM 2096 O O . LYS A 1 282 ? 11.990 -4.165 -15.245 1.00 91.56 282 LYS A O 1
ATOM 2101 N N . ASP A 1 283 ? 12.112 -1.915 -15.341 1.00 91.94 283 ASP A N 1
ATOM 2102 C CA . ASP A 1 283 ? 13.111 -1.758 -14.285 1.00 91.94 283 ASP A CA 1
ATOM 2103 C C . ASP A 1 283 ? 12.644 -2.338 -12.949 1.00 91.94 283 ASP A C 1
ATOM 2105 O O . ASP A 1 283 ? 13.409 -3.044 -12.301 1.00 91.94 283 ASP A O 1
ATOM 2109 N N . ILE A 1 284 ? 11.376 -2.161 -12.565 1.00 93.44 284 ILE A N 1
ATOM 2110 C CA . ILE A 1 284 ? 10.794 -2.783 -11.362 1.00 93.44 284 ILE A CA 1
ATOM 2111 C C . ILE A 1 284 ? 10.884 -4.315 -11.422 1.00 93.44 284 ILE A C 1
ATOM 2113 O O . ILE A 1 284 ? 11.253 -4.959 -10.438 1.00 93.44 284 ILE A O 1
ATOM 2117 N N . ARG A 1 285 ? 10.586 -4.925 -12.576 1.00 92.81 285 ARG A N 1
ATOM 2118 C CA . ARG A 1 285 ? 10.700 -6.386 -12.744 1.00 92.81 285 ARG A CA 1
ATOM 2119 C C . ARG A 1 285 ? 12.149 -6.857 -12.638 1.00 92.81 285 ARG A C 1
ATOM 2121 O O . ARG A 1 285 ? 12.419 -7.871 -11.990 1.00 92.81 285 ARG A O 1
ATOM 2128 N N . HIS A 1 286 ? 13.086 -6.113 -13.224 1.00 91.62 286 HIS A N 1
ATOM 2129 C CA . HIS A 1 286 ? 14.514 -6.383 -13.057 1.00 91.62 286 HIS A CA 1
ATOM 2130 C C . HIS A 1 286 ? 14.943 -6.227 -11.596 1.00 91.62 286 HIS A C 1
ATOM 2132 O O . HIS A 1 286 ? 15.679 -7.065 -11.081 1.00 91.62 286 HIS A O 1
ATOM 2138 N N . ALA A 1 287 ? 14.421 -5.219 -10.901 1.00 92.44 287 ALA A N 1
ATOM 2139 C CA . ALA A 1 287 ? 14.699 -4.963 -9.499 1.00 92.44 287 ALA A CA 1
ATOM 2140 C C . ALA A 1 287 ? 14.266 -6.142 -8.615 1.00 92.44 287 ALA A C 1
ATOM 2142 O O . ALA A 1 287 ? 15.043 -6.604 -7.780 1.00 92.44 287 ALA A O 1
ATOM 2143 N N . PHE A 1 288 ? 13.071 -6.695 -8.847 1.00 93.94 288 PHE A N 1
ATOM 2144 C CA . PHE A 1 288 ? 12.620 -7.909 -8.162 1.00 93.94 288 PHE A CA 1
ATOM 2145 C C . PHE A 1 288 ? 13.486 -9.130 -8.477 1.00 93.94 288 PHE A C 1
ATOM 2147 O O . PHE A 1 288 ? 13.765 -9.926 -7.582 1.00 93.94 288 PHE A O 1
ATOM 2154 N N . THR A 1 289 ? 13.955 -9.258 -9.718 1.00 94.75 289 THR A N 1
ATOM 2155 C CA . THR A 1 289 ? 14.859 -10.347 -10.114 1.00 94.75 289 THR A CA 1
ATOM 2156 C C . THR A 1 289 ? 16.186 -10.255 -9.361 1.00 94.75 289 THR A C 1
ATOM 2158 O O . THR A 1 289 ? 16.624 -11.236 -8.764 1.00 94.75 289 THR A O 1
ATOM 2161 N N . TRP A 1 290 ? 16.797 -9.068 -9.309 1.00 94.19 290 TRP A N 1
ATOM 2162 C CA . TRP A 1 290 ? 18.027 -8.840 -8.547 1.00 94.19 290 TRP A CA 1
ATOM 2163 C C . TRP A 1 290 ? 17.841 -9.081 -7.054 1.00 94.19 290 TRP A C 1
ATOM 2165 O O . TRP A 1 290 ? 18.682 -9.722 -6.427 1.00 94.19 290 TRP A O 1
ATOM 2175 N N . GLN A 1 291 ? 16.721 -8.624 -6.495 1.00 93.00 291 GLN A N 1
ATOM 2176 C CA . GLN A 1 291 ? 16.392 -8.852 -5.095 1.00 93.00 291 GLN A CA 1
ATOM 2177 C C . GLN A 1 291 ? 16.274 -10.344 -4.771 1.00 93.00 291 GLN A C 1
ATOM 2179 O O . GLN A 1 291 ? 16.793 -10.792 -3.749 1.00 93.00 291 GLN A O 1
ATOM 2184 N N . ALA A 1 292 ? 15.609 -11.111 -5.637 1.00 93.19 292 ALA A N 1
ATOM 2185 C CA . ALA A 1 292 ? 15.468 -12.553 -5.483 1.00 93.19 292 ALA A CA 1
ATOM 2186 C C . ALA A 1 292 ? 16.821 -13.270 -5.609 1.00 93.19 292 ALA A C 1
ATOM 2188 O O . ALA A 1 292 ? 17.134 -14.132 -4.792 1.00 93.19 292 ALA A O 1
ATOM 2189 N N . LEU A 1 293 ? 17.657 -12.883 -6.579 1.00 93.06 293 LEU A N 1
ATOM 2190 C CA . LEU A 1 293 ? 19.005 -13.437 -6.733 1.00 93.06 293 LEU A CA 1
ATOM 2191 C C . LEU A 1 293 ? 19.873 -13.173 -5.499 1.00 93.06 293 LEU A C 1
ATOM 2193 O O . LEU A 1 293 ? 20.525 -14.094 -5.013 1.00 93.06 293 LEU A O 1
ATOM 2197 N N . PHE A 1 294 ? 19.843 -11.950 -4.965 1.00 91.06 294 PHE A N 1
ATOM 2198 C CA . PHE A 1 294 ? 20.576 -11.594 -3.751 1.00 91.06 294 PHE A CA 1
ATOM 2199 C C . PHE A 1 294 ? 20.076 -12.367 -2.522 1.00 91.06 294 PHE A C 1
ATOM 2201 O O . PHE A 1 294 ? 20.868 -12.873 -1.727 1.00 91.06 294 PHE A O 1
ATOM 2208 N N . ALA A 1 295 ? 18.756 -12.512 -2.387 1.00 90.19 295 ALA A N 1
ATOM 2209 C CA . ALA A 1 295 ? 18.145 -13.313 -1.333 1.00 90.19 295 ALA A CA 1
ATOM 2210 C C . ALA A 1 295 ? 18.612 -14.781 -1.371 1.00 90.19 295 ALA A C 1
ATOM 2212 O O . ALA A 1 295 ? 18.992 -15.321 -0.331 1.00 90.19 295 ALA A O 1
ATOM 2213 N N . LEU A 1 296 ? 18.633 -15.392 -2.562 1.00 90.06 296 LEU A N 1
ATOM 2214 C CA . LEU A 1 296 ? 19.003 -16.796 -2.771 1.00 90.06 296 LEU A CA 1
ATOM 2215 C C . LEU A 1 296 ? 20.504 -17.063 -2.618 1.00 90.06 296 LEU A C 1
ATOM 2217 O O . LEU A 1 296 ? 20.886 -18.062 -2.016 1.00 90.06 296 LEU A O 1
ATOM 2221 N N . ARG A 1 297 ? 21.360 -16.200 -3.179 1.00 88.62 297 ARG A N 1
ATOM 2222 C CA . ARG A 1 297 ? 22.820 -16.411 -3.200 1.00 88.62 297 ARG A CA 1
ATOM 2223 C C . ARG A 1 297 ? 23.516 -15.977 -1.913 1.00 88.62 297 ARG A C 1
ATOM 2225 O O . ARG A 1 297 ? 24.637 -16.400 -1.654 1.00 88.62 297 ARG A O 1
ATOM 2232 N N . GLY A 1 298 ? 22.851 -15.171 -1.090 1.00 80.25 298 GLY A N 1
ATOM 2233 C CA . GLY A 1 298 ? 23.418 -14.685 0.159 1.00 80.25 298 GLY A CA 1
ATOM 2234 C C . GLY A 1 298 ? 24.449 -13.576 -0.031 1.00 80.25 298 GLY A C 1
ATOM 2235 O O . GLY A 1 298 ? 24.520 -12.926 -1.072 1.00 80.25 298 GLY A O 1
ATOM 2236 N N . SER A 1 299 ? 25.228 -13.317 1.018 1.00 77.44 299 SER A N 1
ATOM 2237 C CA . SER A 1 299 ? 26.208 -12.227 1.047 1.00 77.44 299 SER A CA 1
ATOM 2238 C C . SER A 1 299 ? 27.428 -12.477 0.151 1.00 77.44 299 SER A C 1
ATOM 2240 O O . SER A 1 299 ? 28.099 -11.517 -0.216 1.00 77.44 299 SER A O 1
ATOM 2242 N N . SER A 1 300 ? 27.713 -13.714 -0.254 1.00 85.31 300 SER A N 1
ATOM 2243 C CA . SER A 1 300 ? 28.922 -14.041 -1.024 1.00 85.31 300 SER A CA 1
ATOM 2244 C C . SER A 1 300 ? 28.912 -13.512 -2.465 1.00 85.31 300 SER A C 1
ATOM 2246 O O . SER A 1 300 ? 29.977 -13.255 -3.022 1.00 85.31 300 SER A O 1
ATOM 2248 N N . ASP A 1 301 ? 27.740 -13.302 -3.073 1.00 89.75 301 ASP A N 1
ATOM 2249 C CA . ASP A 1 301 ? 27.639 -12.789 -4.444 1.00 89.75 301 ASP A CA 1
ATOM 2250 C C . ASP A 1 301 ? 27.542 -11.254 -4.469 1.00 89.75 301 ASP A C 1
ATOM 2252 O O . ASP A 1 301 ? 26.451 -10.665 -4.453 1.00 89.75 301 ASP A O 1
ATOM 2256 N N . SER A 1 302 ? 28.709 -10.607 -4.558 1.00 89.81 302 SER A N 1
ATOM 2257 C CA . SER A 1 302 ? 28.860 -9.149 -4.654 1.00 89.81 302 SER A CA 1
ATOM 2258 C C . SER A 1 302 ? 28.094 -8.538 -5.832 1.00 89.81 302 SER A C 1
ATOM 2260 O O . SER A 1 302 ? 27.590 -7.417 -5.725 1.00 89.81 302 SER A O 1
ATOM 2262 N N . ARG A 1 303 ? 27.927 -9.279 -6.935 1.00 91.44 303 ARG A N 1
ATOM 2263 C CA . ARG A 1 303 ? 27.217 -8.805 -8.125 1.00 91.44 303 ARG A CA 1
ATOM 2264 C C . ARG A 1 303 ? 25.717 -8.744 -7.887 1.00 91.44 303 ARG A C 1
ATOM 2266 O O . ARG A 1 303 ? 25.095 -7.728 -8.194 1.00 91.44 303 ARG A O 1
ATOM 2273 N N . SER A 1 304 ? 25.139 -9.806 -7.320 1.00 91.69 304 SER A N 1
ATOM 2274 C CA . SER A 1 304 ? 23.711 -9.820 -6.974 1.00 91.69 304 SER A CA 1
ATOM 2275 C C . SER A 1 304 ? 23.364 -8.723 -5.968 1.00 91.69 304 SER A C 1
ATOM 2277 O O . SER A 1 304 ? 22.354 -8.036 -6.129 1.00 91.69 304 SER A O 1
ATOM 2279 N N . ARG A 1 305 ? 24.252 -8.487 -4.993 1.00 90.94 305 ARG A N 1
ATOM 2280 C CA . ARG A 1 305 ? 24.130 -7.409 -4.011 1.00 90.94 305 ARG A CA 1
ATOM 2281 C C . ARG A 1 305 ? 24.133 -6.035 -4.669 1.00 90.94 305 ARG A C 1
ATOM 2283 O O . ARG A 1 305 ? 23.203 -5.266 -4.440 1.00 90.94 305 ARG A O 1
ATOM 2290 N N . ALA A 1 306 ? 25.140 -5.736 -5.493 1.00 91.25 306 ALA A N 1
ATOM 2291 C CA . ALA A 1 306 ? 25.240 -4.458 -6.195 1.00 91.25 306 ALA A CA 1
ATOM 2292 C C . ALA A 1 306 ? 24.023 -4.225 -7.106 1.00 91.25 306 ALA A C 1
ATOM 2294 O O . ALA A 1 306 ? 23.439 -3.141 -7.104 1.00 91.25 306 ALA A O 1
ATOM 2295 N N . GLY A 1 307 ? 23.582 -5.269 -7.818 1.00 92.56 307 GLY A N 1
ATOM 2296 C CA . GLY A 1 307 ? 22.359 -5.260 -8.621 1.00 92.56 307 GLY A CA 1
ATOM 2297 C C . GLY A 1 307 ? 21.115 -4.914 -7.804 1.00 92.56 307 GLY A C 1
ATOM 2298 O O . GLY A 1 307 ? 20.346 -4.029 -8.191 1.00 92.56 307 GLY A O 1
ATOM 2299 N N . ALA A 1 308 ? 20.932 -5.563 -6.653 1.00 92.38 308 ALA A N 1
ATOM 2300 C CA . ALA A 1 308 ? 19.784 -5.340 -5.781 1.00 92.38 308 ALA A CA 1
ATOM 2301 C C . ALA A 1 308 ? 19.807 -3.939 -5.147 1.00 92.38 308 ALA A C 1
ATOM 2303 O O . ALA A 1 308 ? 18.796 -3.240 -5.173 1.00 92.38 308 ALA A O 1
ATOM 2304 N N . GLN A 1 309 ? 20.966 -3.490 -4.656 1.00 91.81 309 GLN A N 1
ATOM 2305 C CA . GLN A 1 309 ? 21.153 -2.155 -4.079 1.00 91.81 309 GLN A CA 1
ATOM 2306 C C . GLN A 1 309 ? 20.866 -1.046 -5.095 1.00 91.81 309 GLN A C 1
ATOM 2308 O O . GLN A 1 309 ? 20.052 -0.161 -4.823 1.00 91.81 309 GLN A O 1
ATOM 2313 N N . ARG A 1 310 ? 21.467 -1.132 -6.288 1.00 93.44 310 ARG A N 1
ATOM 2314 C CA . ARG A 1 310 ? 21.236 -0.188 -7.387 1.00 93.44 310 ARG A CA 1
ATOM 2315 C C . ARG A 1 310 ? 19.766 -0.134 -7.781 1.00 93.44 310 ARG A C 1
ATOM 2317 O O . ARG A 1 310 ? 19.203 0.948 -7.920 1.00 93.44 310 ARG A O 1
ATOM 2324 N N . SER A 1 311 ? 19.136 -1.295 -7.951 1.00 92.62 311 SER A N 1
ATOM 2325 C CA . SER A 1 311 ? 17.737 -1.358 -8.378 1.00 92.62 311 SER A CA 1
ATOM 2326 C C . SER A 1 311 ? 16.784 -0.824 -7.304 1.00 92.62 311 SER A C 1
ATOM 2328 O O . SER A 1 311 ? 15.811 -0.145 -7.624 1.00 92.62 311 SER A O 1
ATOM 2330 N N . ALA A 1 312 ? 17.077 -1.079 -6.025 1.00 92.19 312 ALA A N 1
ATOM 2331 C CA . ALA A 1 312 ? 16.326 -0.517 -4.908 1.00 92.19 312 ALA A CA 1
ATOM 2332 C C . ALA A 1 312 ? 16.468 1.015 -4.834 1.00 92.19 312 ALA A C 1
ATOM 2334 O O . ALA A 1 312 ? 15.466 1.705 -4.660 1.00 92.19 312 ALA A O 1
ATOM 2335 N N . ALA A 1 313 ? 17.677 1.554 -5.027 1.00 92.19 313 ALA A N 1
ATOM 2336 C CA . ALA A 1 313 ? 17.914 2.998 -5.074 1.00 92.19 313 ALA A CA 1
ATOM 2337 C C . ALA A 1 313 ? 17.210 3.677 -6.256 1.00 92.19 313 ALA A C 1
ATOM 2339 O O . ALA A 1 313 ? 16.538 4.689 -6.065 1.00 92.19 313 ALA A O 1
ATOM 2340 N N . LEU A 1 314 ? 17.280 3.085 -7.454 1.00 93.19 314 LEU A N 1
ATOM 2341 C CA . LEU A 1 314 ? 16.546 3.572 -8.625 1.00 93.19 314 LEU A CA 1
ATOM 2342 C C . LEU A 1 314 ? 15.042 3.631 -8.344 1.00 93.19 314 LEU A C 1
ATOM 2344 O O . LEU A 1 314 ? 14.396 4.633 -8.647 1.00 93.19 314 LEU A O 1
ATOM 2348 N N . LEU A 1 315 ? 14.491 2.591 -7.715 1.00 93.06 315 LEU A N 1
ATOM 2349 C CA . LEU A 1 315 ? 13.072 2.541 -7.390 1.00 93.06 315 LEU A CA 1
ATOM 2350 C C . LEU A 1 315 ? 12.670 3.586 -6.341 1.00 93.06 315 LEU A C 1
ATOM 2352 O O . LEU A 1 315 ? 11.654 4.258 -6.514 1.00 93.06 315 LEU A O 1
ATOM 2356 N N . ARG A 1 316 ? 13.468 3.762 -5.280 1.00 92.94 316 ARG A N 1
ATOM 2357 C CA . ARG A 1 316 ? 13.238 4.812 -4.274 1.00 92.94 316 ARG A CA 1
ATOM 2358 C C . ARG A 1 316 ? 13.283 6.204 -4.897 1.00 92.94 316 ARG A C 1
ATOM 2360 O O . ARG A 1 316 ? 12.385 7.004 -4.643 1.00 92.94 316 ARG A O 1
ATOM 2367 N N . ALA A 1 317 ? 14.274 6.473 -5.746 1.00 93.25 317 ALA A N 1
ATOM 2368 C CA . ALA A 1 317 ? 14.388 7.741 -6.456 1.00 93.25 317 ALA A CA 1
ATOM 2369 C C . ALA A 1 317 ? 13.185 7.980 -7.383 1.00 93.25 317 ALA A C 1
ATOM 2371 O O . ALA A 1 317 ? 12.581 9.050 -7.334 1.00 93.25 317 ALA A O 1
ATOM 2372 N N . ALA A 1 318 ? 12.789 6.976 -8.172 1.00 92.56 318 ALA A N 1
ATOM 2373 C CA . ALA A 1 318 ? 11.646 7.070 -9.077 1.00 92.56 318 ALA A CA 1
ATOM 2374 C C . ALA A 1 318 ? 10.334 7.343 -8.330 1.00 92.56 318 ALA A C 1
ATOM 2376 O O . ALA A 1 318 ? 9.594 8.245 -8.715 1.00 92.56 318 ALA A O 1
ATOM 2377 N N . ILE A 1 319 ? 10.061 6.614 -7.242 1.00 92.06 319 ILE A N 1
ATOM 2378 C CA . ILE A 1 319 ? 8.840 6.813 -6.452 1.00 92.06 319 ILE A CA 1
ATOM 2379 C C . ILE A 1 319 ? 8.831 8.189 -5.783 1.00 92.06 319 ILE A C 1
ATOM 2381 O O . ILE A 1 319 ? 7.800 8.852 -5.835 1.00 92.06 319 ILE A O 1
ATOM 2385 N N . LYS A 1 320 ? 9.959 8.652 -5.223 1.00 92.00 320 LYS A N 1
ATOM 2386 C CA . LYS A 1 320 ? 10.061 10.011 -4.665 1.00 92.00 320 LYS A CA 1
ATOM 2387 C C . LYS A 1 320 ? 9.745 11.070 -5.722 1.00 92.00 320 LYS A C 1
ATOM 2389 O O . LYS A 1 320 ? 8.923 11.940 -5.476 1.00 92.00 320 LYS A O 1
ATOM 2394 N N . MET A 1 321 ? 10.314 10.965 -6.923 1.00 92.31 321 MET A N 1
ATOM 2395 C CA . MET A 1 321 ? 10.003 11.915 -7.999 1.00 92.31 321 MET A CA 1
ATOM 2396 C C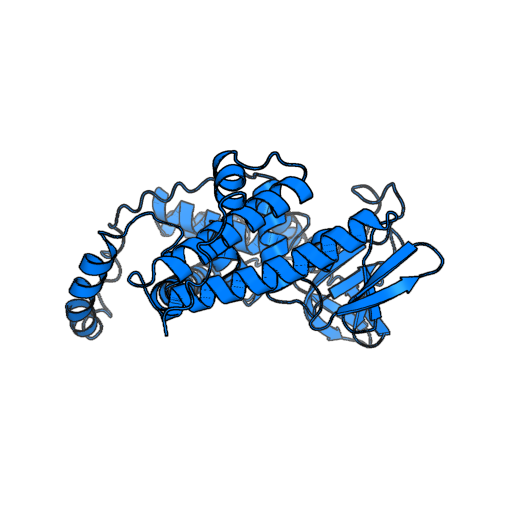 . MET A 1 321 ? 8.525 11.873 -8.410 1.00 92.31 321 MET A C 1
ATOM 2398 O O . MET A 1 321 ? 7.915 12.923 -8.605 1.00 92.31 321 MET A O 1
ATOM 2402 N N . LEU A 1 322 ? 7.938 10.677 -8.532 1.00 91.06 322 LEU A N 1
ATOM 2403 C CA . LEU A 1 322 ? 6.530 10.502 -8.907 1.00 91.06 322 LEU A CA 1
ATOM 2404 C C . LEU A 1 322 ? 5.561 11.005 -7.829 1.00 91.06 322 LEU A C 1
ATOM 2406 O O . LEU A 1 322 ? 4.491 11.499 -8.174 1.00 91.06 322 LEU A O 1
ATOM 2410 N N . SER A 1 323 ? 5.950 10.949 -6.552 1.00 89.56 323 SER A N 1
ATOM 2411 C CA . SER A 1 323 ? 5.201 11.537 -5.436 1.00 89.56 323 SER A CA 1
ATOM 2412 C C . SER A 1 323 ? 5.463 13.038 -5.239 1.00 89.56 323 SER A C 1
ATOM 2414 O O . SER A 1 323 ? 4.981 13.626 -4.271 1.00 89.56 323 SER A O 1
ATOM 2416 N N . GLY A 1 324 ? 6.215 13.682 -6.142 1.00 90.56 324 GLY A N 1
ATOM 2417 C CA . GLY A 1 324 ? 6.531 15.113 -6.074 1.00 90.56 324 GLY A CA 1
ATOM 2418 C C . GLY A 1 324 ? 7.604 15.476 -5.042 1.00 90.56 324 GLY A C 1
ATOM 2419 O O . GLY A 1 324 ? 7.737 16.644 -4.680 1.00 90.56 324 GLY A O 1
ATOM 2420 N N . GLN A 1 325 ? 8.366 14.496 -4.562 1.00 91.69 325 GLN A N 1
ATOM 2421 C CA . GLN A 1 325 ? 9.463 14.668 -3.617 1.00 91.69 325 GLN A CA 1
ATOM 2422 C C . GLN A 1 325 ? 10.827 14.664 -4.316 1.00 91.69 325 GLN A C 1
ATOM 2424 O O . GLN A 1 325 ? 11.027 14.058 -5.370 1.00 91.69 325 GLN A O 1
ATOM 2429 N N . GLN A 1 326 ? 11.808 15.320 -3.696 1.00 93.31 326 GLN A N 1
ATOM 2430 C CA . GLN A 1 326 ? 13.184 15.275 -4.176 1.00 93.31 326 GLN A CA 1
ATOM 2431 C C . GLN A 1 326 ? 13.810 13.906 -3.839 1.00 93.31 326 GLN A C 1
ATOM 2433 O O . GLN A 1 326 ? 13.731 13.470 -2.685 1.00 93.31 326 GLN A O 1
ATOM 2438 N N . PRO A 1 327 ? 14.421 13.203 -4.812 1.00 93.88 327 PRO A N 1
ATOM 2439 C CA . PRO A 1 327 ? 15.115 11.951 -4.540 1.00 93.88 327 PRO A CA 1
ATOM 2440 C C . PRO A 1 327 ? 16.341 12.195 -3.651 1.00 93.88 327 PRO A C 1
ATOM 2442 O O . PRO A 1 327 ? 16.960 13.258 -3.706 1.00 93.88 327 PRO A O 1
ATOM 2445 N N . ASP A 1 328 ? 16.694 11.198 -2.839 1.00 93.06 328 ASP A N 1
ATOM 2446 C CA . ASP A 1 328 ? 17.892 11.267 -1.998 1.00 93.06 328 ASP A CA 1
ATOM 2447 C C . ASP A 1 328 ? 19.148 11.288 -2.889 1.00 93.06 328 ASP A C 1
ATOM 2449 O O . ASP A 1 328 ? 19.257 10.429 -3.774 1.00 93.06 328 ASP A O 1
ATOM 2453 N N . PRO A 1 329 ? 20.098 12.222 -2.691 1.00 95.12 329 PRO A N 1
ATOM 2454 C CA . PRO A 1 329 ? 21.358 12.230 -3.426 1.00 95.12 329 PRO A CA 1
ATOM 2455 C C . PRO A 1 329 ? 22.059 10.867 -3.433 1.00 95.12 329 PRO A C 1
ATOM 2457 O O . PRO A 1 329 ? 22.476 10.423 -4.504 1.00 95.12 329 PRO A O 1
ATOM 2460 N N . ALA A 1 330 ? 22.085 10.156 -2.299 1.00 93.50 330 ALA A N 1
ATOM 2461 C CA . ALA A 1 330 ? 22.716 8.840 -2.194 1.00 93.50 330 ALA A CA 1
ATOM 2462 C C . ALA A 1 330 ? 22.036 7.797 -3.098 1.00 93.50 330 ALA A C 1
ATOM 2464 O O . ALA A 1 330 ? 22.709 7.007 -3.763 1.00 93.50 330 ALA A O 1
ATOM 2465 N N . ASP A 1 331 ? 20.702 7.831 -3.190 1.00 92.25 331 ASP A N 1
ATOM 2466 C CA . ASP A 1 331 ? 19.952 6.961 -4.100 1.00 92.25 331 ASP A CA 1
ATOM 2467 C C . ASP A 1 331 ? 20.250 7.306 -5.568 1.00 92.25 331 ASP A C 1
ATOM 2469 O O . ASP A 1 331 ? 20.401 6.412 -6.403 1.00 92.25 331 ASP A O 1
ATOM 2473 N N . THR A 1 332 ? 20.382 8.596 -5.901 1.00 93.69 332 THR A N 1
ATOM 2474 C CA . THR A 1 332 ? 20.697 9.011 -7.277 1.00 93.69 332 THR A CA 1
ATOM 2475 C C . THR A 1 332 ? 22.118 8.647 -7.700 1.00 93.69 332 THR A C 1
ATOM 2477 O O . THR A 1 332 ? 22.330 8.284 -8.857 1.00 93.69 332 THR A O 1
ATOM 2480 N N . GLU A 1 333 ? 23.091 8.720 -6.792 1.00 93.25 333 GLU A N 1
ATOM 2481 C CA . GLU A 1 333 ? 24.469 8.296 -7.047 1.00 93.25 333 GLU A CA 1
ATOM 2482 C C . GLU A 1 333 ? 24.553 6.781 -7.224 1.00 93.25 333 GLU A C 1
ATOM 2484 O O . GLU A 1 333 ? 25.120 6.306 -8.211 1.00 93.25 333 GLU A O 1
ATOM 2489 N N . LEU A 1 334 ? 23.905 6.017 -6.340 1.00 90.75 334 LEU A N 1
ATOM 2490 C CA . LEU A 1 334 ? 23.879 4.559 -6.426 1.00 90.75 334 LEU A CA 1
ATOM 2491 C C . LEU A 1 334 ? 23.183 4.074 -7.707 1.00 90.75 334 LEU A C 1
ATOM 2493 O O . LEU A 1 334 ? 23.648 3.130 -8.344 1.00 90.75 334 LEU A O 1
ATOM 2497 N N . ALA A 1 335 ? 22.109 4.744 -8.137 1.00 90.38 335 ALA A N 1
ATOM 2498 C CA . ALA A 1 335 ? 21.403 4.423 -9.379 1.00 90.38 335 ALA A CA 1
ATOM 2499 C C . ALA A 1 335 ? 22.262 4.643 -10.644 1.00 90.38 335 ALA A C 1
ATOM 2501 O O . ALA A 1 335 ? 22.089 3.934 -11.643 1.00 90.38 335 ALA A O 1
ATOM 2502 N N . LYS A 1 336 ? 23.204 5.597 -10.603 1.00 91.50 336 LYS A N 1
ATOM 2503 C CA . LYS A 1 336 ? 24.130 5.901 -11.708 1.00 91.50 336 LYS A CA 1
ATOM 2504 C C . LYS A 1 336 ? 25.281 4.906 -11.829 1.00 91.50 336 LYS A C 1
ATOM 2506 O O . LYS A 1 336 ? 25.928 4.880 -12.873 1.00 91.50 336 LYS A O 1
ATOM 2511 N N . MET A 1 337 ? 25.544 4.092 -10.805 1.00 90.06 337 MET A N 1
ATOM 2512 C CA . MET A 1 337 ? 26.616 3.101 -10.870 1.00 90.06 337 MET A CA 1
ATOM 2513 C C . MET A 1 337 ? 26.358 2.105 -12.006 1.00 90.06 337 MET A C 1
ATOM 2515 O O . MET A 1 337 ? 25.263 1.550 -12.133 1.00 90.06 337 MET A O 1
ATOM 2519 N N . VAL A 1 338 ? 27.373 1.885 -12.842 1.00 85.44 338 VAL A N 1
ATOM 2520 C CA . VAL A 1 338 ? 27.347 0.863 -13.891 1.00 85.44 338 VAL A CA 1
ATOM 2521 C C . VAL A 1 338 ? 27.569 -0.485 -13.218 1.00 85.44 338 VAL A C 1
ATOM 2523 O O . VAL A 1 338 ? 28.533 -0.658 -12.472 1.00 85.44 338 VAL A O 1
ATOM 2526 N N . LEU A 1 339 ? 26.65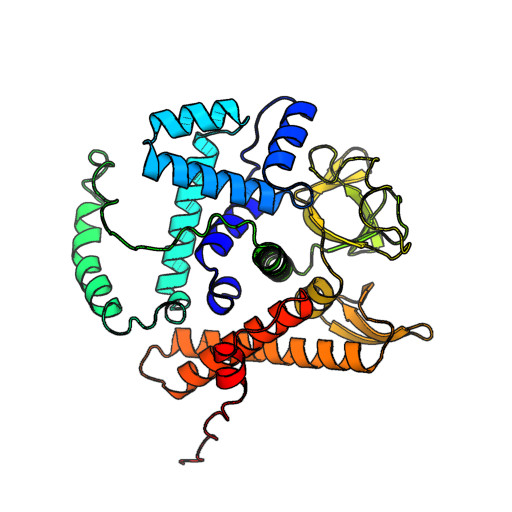5 -1.435 -13.437 1.00 81.19 339 LEU A N 1
ATOM 2527 C CA . LEU A 1 339 ? 26.863 -2.791 -12.938 1.00 81.19 339 LEU A CA 1
ATOM 2528 C C . LEU A 1 339 ? 28.086 -3.380 -13.645 1.00 81.19 339 LEU A C 1
ATOM 2530 O O . LEU A 1 339 ? 28.177 -3.225 -14.863 1.00 81.19 339 LEU A O 1
ATOM 2534 N N . PRO A 1 340 ? 28.994 -4.065 -12.927 1.00 73.88 340 PRO A N 1
ATOM 2535 C CA . PRO A 1 340 ? 30.107 -4.741 -13.570 1.00 73.88 340 PRO A CA 1
ATOM 2536 C C . PRO A 1 340 ? 29.547 -5.665 -14.654 1.00 73.88 340 PRO A C 1
ATOM 2538 O O . PRO A 1 340 ? 28.661 -6.498 -14.390 1.00 73.88 340 PRO A O 1
ATOM 2541 N N . GLU A 1 341 ? 30.007 -5.450 -15.889 1.00 72.56 341 GLU A N 1
ATOM 2542 C CA . GLU A 1 341 ? 29.659 -6.309 -17.013 1.00 72.56 341 GLU A CA 1
ATOM 2543 C C . GLU A 1 341 ? 29.996 -7.749 -16.627 1.00 72.56 341 GLU A C 1
ATOM 2545 O O . GLU A 1 341 ? 30.913 -7.998 -15.839 1.00 72.56 341 GLU A O 1
ATOM 2550 N N . ALA A 1 342 ? 29.207 -8.711 -17.114 1.00 60.84 342 ALA A N 1
ATOM 2551 C CA . ALA A 1 342 ? 29.611 -10.100 -16.972 1.00 60.84 342 ALA A CA 1
ATOM 2552 C C . ALA A 1 342 ? 30.927 -10.218 -17.738 1.00 60.84 342 ALA A C 1
ATOM 2554 O O . ALA A 1 342 ? 30.888 -10.300 -18.962 1.00 60.84 342 ALA A O 1
ATOM 2555 N N . SER A 1 343 ? 32.075 -10.180 -17.056 1.00 54.28 343 SER A N 1
ATOM 2556 C CA . SER A 1 343 ? 33.297 -10.650 -17.684 1.00 54.28 343 SER A CA 1
ATOM 2557 C C . SER A 1 343 ? 32.973 -12.074 -18.107 1.00 54.28 343 SER A C 1
ATOM 2559 O O . SER A 1 343 ? 32.626 -12.896 -17.253 1.00 54.28 343 SER A O 1
ATOM 2561 N N . SER A 1 344 ? 32.966 -12.320 -19.413 1.00 47.91 344 SER A N 1
ATOM 2562 C CA . SER A 1 344 ? 32.853 -13.645 -20.006 1.00 47.91 344 SER A CA 1
ATOM 2563 C C . SER A 1 344 ? 34.090 -14.435 -19.588 1.00 47.91 344 SER A C 1
ATOM 2565 O O . SER A 1 344 ? 35.074 -14.510 -20.317 1.00 47.91 344 SER A O 1
ATOM 2567 N N . ALA A 1 345 ? 34.097 -14.886 -18.342 1.00 47.38 345 ALA A N 1
ATOM 2568 C CA . ALA A 1 345 ? 35.040 -15.858 -17.846 1.00 47.38 345 ALA A CA 1
ATOM 2569 C C . ALA A 1 345 ? 34.374 -17.210 -18.094 1.00 47.38 345 ALA A C 1
ATOM 2571 O O . ALA A 1 345 ? 33.495 -17.618 -17.330 1.00 47.38 345 ALA A O 1
ATOM 2572 N N . ASP A 1 346 ? 34.724 -17.776 -19.251 1.00 38.25 346 ASP A N 1
ATOM 2573 C CA . ASP A 1 346 ? 34.649 -19.209 -19.536 1.00 38.25 346 ASP A CA 1
ATOM 2574 C C . ASP A 1 346 ? 35.419 -20.012 -18.475 1.00 38.25 346 ASP A C 1
ATOM 2576 O O . ASP A 1 346 ? 36.474 -19.521 -17.999 1.00 38.25 346 ASP A O 1
#

pLDDT: mean 84.73, std 18.18, range [34.91, 98.31]

Organism: Polarella glacialis (NCBI:txid89957)

Secondary structure (DSSP, 8-state):
-HHHHTT-HHHHHHHHHHHHS--SB-S-HHHHHHHHHHH-SSBHHHHHHHHHHHHHHHHHHH-HHHHHHHHHHTTB-HHHHHHHHHHHHHHHHHHHHTTGGGGT---SSHHHHHHHTTSSSSSSTTT-SS-TTSS--------------HHHHHHHHHHHHHHSTT-EEEE-STT-SEEEEGGG-EEEE-TTSGGG-TTTTSSS-TT---EEEE-SEEEEETTEEEEES-EEE-HHHHHHH--S-EEEEEETTTEEEEEETTTEEE--SSHHHHHHHHHHHHHHHHHHHHHHHHHHH-TT-HHHHHHHHHHHHHHHHHHHHHTTPPPPHHHHHHHHPPPPP-----

Sequence (346 aa):
MLGCMLGVPEPTAALLVAAGGRSPFVGKKEDVIDAQKKFCDWSDALASARALMAWEEKVRTKGEAAAKAWAVDQLLSASLLQGLSRDKGHLLRDMQRAGLMRLVRGAEEDAAALLETRGELEESLDELDQEDDLVLKGKAQVSATSSSDPGSDAVMASVLCCACPANLALRSKPGASNFKIANYGTAVISPASVNSSARAGNQGDKNGSSSWWLYGDLQSSGGRSYLQGTTRLEEWQVGLFGGLKFKESFNAGKGTCMQLDGWLEVGGRMKATNELLLELRKDIRHAFTWQALFALRGSSDSRSRAGAQRSAALLRAAIKMLSGQQPDPADTELAKMVLPEASSAD

Radius of gyration: 21.98 Å; chains: 1; bounding box: 64×46×62 Å